Protein AF-0000000079973076 (afdb_homodimer)

Organism: NCBI:txid1448308

Secondary structure (DSSP, 8-state):
--------EEEEEEEESSS-TTT--EEEEEEEEE-TT--BS-SS-EEEE----HHHHTTS-HHHHHHHHHHTHHHHHHH----HHHHHHHHHHHHHHH--STT-SEEEESSHHHHHHHHTSTTTHHHHHHS-S-EEEHHHHHHHHHHHS-HHHHHTSPPP-----HHHHHHHHHHHHHHHIIIIIS--/--------EEEEEEEESSS-TTT--EEEEEEEEE-TTS-BS-SS-EEEE----HHHHTTS-HHHHHHHHHHTHHHHHHH----HHHHHHHHHHHHHHH--STT-SEEEESSHHHHHHHHTSTTTHHHHHHS-S-EEEHHHHHHHHHHHS-HHHHTTSPPP-----HHHHHHHHHHHHHHHIIIIIS--

Foldseek 3Di:
DDDDAFFKAKEKFFDKLDQDLVLIATQKMWIFIDTPLLHTPDPVTDIDGAADDPVNSVPRDPVSVVLCVVLVSSVVNNPDPHHPLNSLVVNQVRCCVVVVQFQGYAYEAAVCVSVVSNCCDPPNVVVCRRYRVHHHHLNVLVVVCVPPNDPVLVVPQDDQPPSVDNVSRRVSRSVNVNSSCVVPPPDD/DDDDAFFKAKEKFFDKLDQDLVLIATQKMWIFIDTPLLHTPDPVTDIDGAADDPVNSVPRDPVSVVLCVVLCSSVVNNPDPHHPLNSLVVNQVRCCVVVVQFQGYAYEAAVCVSVVSNCCDPPNVVNCRRYRVHHHHLNVLVVVCVPPNDPVLVVPQDDQPPSVDNVSRRVSRSVNVNSSCVVPPPDD

Sequence (376 aa):
MASKSKDPLVWIDCEMTGLDPENETIMSLACFITDHNLNLLDENGYEAIIHHSKEQLDLMGEWCTKHHGNSGLTKACIESTTTAEQAAEGLLKYIKKHIPKSRTGLLAGNSVHADKSFLVKAPYDQVIEHLHYRILDVSTIKEAARRWAPESILKNIPRKQMLHEARADILESIQEAKYYREAFFVREMASKSKDPLVWIDCEMTGLDPENETIMSLACFITDHNLNLLDENGYEAIIHHSKEQLDLMGEWCTKHHGNSGLTKACIESTTTAEQAAEGLLKYIKKHIPKSRTGLLAGNSVHADKSFLVKAPYDQVIEHLHYRILDVSTIKEAARRWAPESILKNIPRKQMLHEARADILESIQEAKYYREAFFVRE

Radius of gyration: 20.78 Å; Cα contacts (8 Å, |Δi|>4): 716; chains: 2; bounding box: 55×50×53 Å

Solvent-accessible surface area (backbone atoms only — not comparable to full-atom values): 19878 Å² total; per-residue (Å²): 122,65,62,79,43,72,51,36,35,38,33,50,32,63,41,49,48,53,88,47,58,88,84,34,47,73,39,31,37,20,36,40,39,22,42,48,85,68,45,71,77,46,93,79,49,48,74,45,50,23,45,44,55,67,73,65,57,68,67,33,50,69,65,47,44,53,52,33,51,74,73,42,49,51,59,48,14,53,70,30,84,38,43,64,57,55,46,29,52,51,50,40,51,56,46,37,73,79,46,68,60,66,52,49,33,25,45,22,29,63,55,28,64,62,48,45,60,46,34,63,34,88,66,29,25,65,47,53,67,38,28,27,93,55,49,40,35,49,43,22,57,51,54,50,37,28,43,46,33,55,66,73,60,35,64,66,53,70,83,76,82,74,76,83,37,34,58,62,48,44,55,48,39,51,51,42,44,52,51,48,40,62,73,37,30,49,63,129,123,65,62,76,42,72,51,36,35,37,35,50,32,62,41,49,47,51,88,45,57,89,83,33,49,73,39,31,38,19,35,40,40,22,41,48,84,70,45,71,77,45,92,80,50,50,72,44,50,24,45,43,54,68,74,62,56,69,67,33,49,69,66,47,44,53,54,32,51,74,73,41,49,50,60,48,14,53,70,30,84,39,43,64,58,55,46,29,51,52,49,39,51,57,48,38,73,80,46,70,59,65,52,49,34,25,45,22,28,64,56,28,65,63,47,45,59,47,35,63,35,86,65,30,26,65,47,54,68,38,27,27,93,57,49,40,35,49,42,22,57,51,54,49,37,30,42,46,32,53,67,76,60,36,65,64,53,73,82,75,83,76,77,85,37,34,60,64,47,44,54,49,38,52,52,43,45,52,50,47,41,61,72,36,30,50,64,130

Structure (mmCIF, N/CA/C/O backbone):
data_AF-0000000079973076-model_v1
#
loop_
_entity.id
_entity.type
_entity.pdbx_description
1 polymer 'Oligoribonuclease-like protein'
#
loop_
_atom_site.group_PDB
_atom_site.id
_atom_site.type_symbol
_atom_site.label_atom_id
_atom_site.label_alt_id
_atom_site.label_comp_id
_atom_site.label_asym_id
_atom_site.label_entity_id
_atom_site.label_seq_id
_atom_site.pdbx_PDB_ins_code
_atom_site.Cartn_x
_atom_site.Cartn_y
_atom_site.Cartn_z
_atom_site.occupancy
_atom_site.B_iso_or_equiv
_atom_site.auth_seq_id
_atom_site.auth_comp_id
_atom_site.auth_asym_id
_atom_site.auth_atom_id
_atom_site.pdbx_PDB_model_num
ATOM 1 N N . MET A 1 1 ? 13.734 3.383 -17.984 1 73.56 1 MET A N 1
ATOM 2 C CA . MET A 1 1 ? 14.406 3.529 -16.688 1 73.56 1 MET A CA 1
ATOM 3 C C . MET A 1 1 ? 13.562 4.359 -15.727 1 73.56 1 MET A C 1
ATOM 5 O O . MET A 1 1 ? 12.844 5.27 -16.141 1 73.56 1 MET A O 1
ATOM 9 N N . ALA A 1 2 ? 13.656 3.896 -14.406 1 84.19 2 ALA A N 1
ATOM 10 C CA . ALA A 1 2 ? 12.922 4.699 -13.43 1 84.19 2 ALA A CA 1
ATOM 11 C C . ALA A 1 2 ? 13.547 6.082 -13.273 1 84.19 2 ALA A C 1
ATOM 13 O O . ALA A 1 2 ? 14.773 6.219 -13.297 1 84.19 2 ALA A O 1
ATOM 14 N N . SER A 1 3 ? 12.773 7.07 -13.188 1 91.31 3 SER A N 1
ATOM 15 C CA . SER A 1 3 ? 13.242 8.445 -13.031 1 91.31 3 SER A CA 1
ATOM 16 C C . SER A 1 3 ? 12.914 8.984 -11.641 1 91.31 3 SER A C 1
ATOM 18 O O . SER A 1 3 ? 12.016 8.469 -10.969 1 91.31 3 SER A O 1
ATOM 20 N N . LYS A 1 4 ? 13.711 10.016 -11.305 1 96.62 4 LYS A N 1
ATOM 21 C CA . LYS A 1 4 ? 13.477 10.688 -10.031 1 96.62 4 LYS A CA 1
ATOM 22 C C . LYS A 1 4 ? 12.086 11.312 -9.984 1 96.62 4 LYS A C 1
ATOM 24 O O . LYS A 1 4 ? 11.562 11.742 -11.016 1 96.62 4 LYS A O 1
ATOM 29 N N . SER A 1 5 ? 11.594 11.312 -8.805 1 97.62 5 SER A N 1
ATOM 30 C CA . SER A 1 5 ? 10.312 11.977 -8.602 1 97.62 5 SER A CA 1
ATOM 31 C C . SER A 1 5 ? 10.406 13.008 -7.473 1 97.62 5 SER A C 1
ATOM 33 O O . SER A 1 5 ? 10.977 12.727 -6.418 1 97.62 5 SER A O 1
ATOM 35 N N . LYS A 1 6 ? 9.812 14.156 -7.727 1 98.06 6 LYS A N 1
ATOM 36 C CA . LYS A 1 6 ? 9.703 15.18 -6.695 1 98.06 6 LYS A CA 1
ATOM 37 C C . LYS A 1 6 ? 8.242 15.422 -6.32 1 98.06 6 LYS A C 1
ATOM 39 O O . LYS A 1 6 ? 7.906 16.453 -5.734 1 98.06 6 LYS A O 1
ATOM 44 N N . ASP A 1 7 ? 7.395 14.508 -6.766 1 98.31 7 ASP A N 1
ATOM 45 C CA . ASP A 1 7 ? 5.961 14.641 -6.52 1 98.31 7 ASP A CA 1
ATOM 46 C C . ASP A 1 7 ? 5.645 14.508 -5.031 1 98.31 7 ASP A C 1
ATOM 48 O O . ASP A 1 7 ? 6.305 13.758 -4.316 1 98.31 7 ASP A O 1
ATOM 52 N N . PRO A 1 8 ? 4.625 15.195 -4.574 1 98.75 8 PRO A N 1
ATOM 53 C CA . PRO A 1 8 ? 4.289 15.227 -3.15 1 98.75 8 PRO A CA 1
ATOM 54 C C . PRO A 1 8 ? 3.625 13.93 -2.676 1 98.75 8 PRO A C 1
ATOM 56 O O . PRO A 1 8 ? 3.217 13.109 -3.496 1 98.75 8 PRO A O 1
ATOM 59 N N . LEU A 1 9 ? 3.682 13.781 -1.375 1 98.94 9 LEU A N 1
ATOM 60 C CA . LEU A 1 9 ? 3.01 12.68 -0.698 1 98.94 9 LEU A CA 1
ATOM 61 C C . LEU A 1 9 ? 1.813 13.18 0.105 1 98.94 9 LEU A C 1
ATOM 63 O O . LEU A 1 9 ? 1.912 14.188 0.812 1 98.94 9 LEU A O 1
ATOM 67 N N . VAL A 1 10 ? 0.655 12.555 -0.093 1 98.94 10 VAL A N 1
ATOM 68 C CA . VAL A 1 10 ? -0.59 12.891 0.59 1 98.94 10 VAL A CA 1
ATOM 69 C C . VAL A 1 10 ? -0.864 11.867 1.692 1 98.94 10 VAL A C 1
ATOM 71 O O . VAL A 1 10 ? -1.323 10.758 1.417 1 98.94 10 VAL A O 1
ATOM 74 N N . TRP A 1 11 ? -0.623 12.25 2.984 1 98.94 11 TRP A N 1
ATOM 75 C CA . TRP A 1 11 ? -0.788 11.367 4.137 1 98.94 11 TRP A CA 1
ATOM 76 C C . TRP A 1 11 ? -2.213 11.43 4.672 1 98.94 11 TRP A C 1
ATOM 78 O O . TRP A 1 11 ? -2.674 12.492 5.098 1 98.94 11 TRP A O 1
ATOM 88 N N . ILE A 1 12 ? -2.934 10.305 4.605 1 98.94 12 ILE A N 1
ATOM 89 C CA . ILE A 1 12 ? -4.293 10.266 5.137 1 98.94 12 ILE A CA 1
ATOM 90 C C . ILE A 1 12 ? -4.422 9.125 6.145 1 98.94 12 ILE A C 1
ATOM 92 O O . ILE A 1 12 ? -3.908 8.031 5.918 1 98.94 12 ILE A O 1
ATOM 96 N N . ASP A 1 13 ? -4.992 9.336 7.227 1 98.69 13 ASP A N 1
ATOM 97 C CA . ASP A 1 13 ? -5.402 8.352 8.227 1 98.69 13 ASP A CA 1
ATOM 98 C C . ASP A 1 13 ? -6.875 8.516 8.586 1 98.69 13 ASP A C 1
ATOM 100 O O . ASP A 1 13 ? -7.371 9.641 8.711 1 98.69 13 ASP A O 1
ATOM 104 N N . CYS A 1 14 ? -7.586 7.414 8.727 1 98.56 14 CYS A N 1
ATOM 105 C CA . CYS A 1 14 ? -9.008 7.418 9.062 1 98.56 14 CYS A CA 1
ATOM 106 C C . CYS A 1 14 ? -9.273 6.543 10.281 1 98.56 14 CYS A C 1
ATOM 108 O O . CYS A 1 14 ? -8.633 5.508 10.461 1 98.56 14 CYS A O 1
ATOM 110 N N . GLU A 1 15 ? -10.156 6.961 11.094 1 98.25 15 GLU A N 1
ATOM 111 C CA . GLU A 1 15 ? -10.82 6.129 12.086 1 98.25 15 GLU A CA 1
ATOM 112 C C . GLU A 1 15 ? -12.219 5.723 11.625 1 98.25 15 GLU A C 1
ATOM 114 O O . GLU A 1 15 ? -12.977 6.555 11.117 1 98.25 15 GLU A O 1
ATOM 119 N N . MET A 1 16 ? -12.57 4.477 11.789 1 98.25 16 MET A N 1
ATOM 120 C CA . MET A 1 16 ? -13.812 3.969 11.211 1 98.25 16 MET A CA 1
ATOM 121 C C . MET A 1 16 ? -14.672 3.293 12.281 1 98.25 16 MET A C 1
ATOM 123 O O . MET A 1 16 ? -14.18 2.982 13.367 1 98.25 16 MET A O 1
ATOM 127 N N . THR A 1 17 ? -15.938 3.07 11.93 1 98.31 17 THR A N 1
ATOM 128 C CA . THR A 1 17 ? -16.844 2.359 12.82 1 98.31 17 THR A CA 1
ATOM 129 C C . THR A 1 17 ? -16.547 0.863 12.82 1 98.31 17 THR A C 1
ATOM 131 O O . THR A 1 17 ? -17.125 0.11 13.609 1 98.31 17 THR A O 1
ATOM 134 N N . GLY A 1 18 ? -15.711 0.409 11.953 1 97.12 18 GLY A N 1
ATOM 135 C CA . GLY A 1 18 ? -15.258 -0.958 11.742 1 97.12 18 GLY A CA 1
ATOM 136 C C . GLY A 1 18 ? -14.367 -1.112 10.531 1 97.12 18 GLY A C 1
ATOM 137 O O . GLY A 1 18 ? -14 -0.124 9.891 1 97.12 18 GLY A O 1
ATOM 138 N N . LEU A 1 19 ? -14.078 -2.26 10.094 1 95.12 19 LEU A N 1
ATOM 139 C CA . LEU A 1 19 ? -13.039 -2.473 9.094 1 95.12 19 LEU A CA 1
ATOM 140 C C . LEU A 1 19 ? -13.656 -2.836 7.746 1 95.12 19 LEU A C 1
ATOM 142 O O . LEU A 1 19 ? -12.945 -2.938 6.742 1 95.12 19 LEU A O 1
ATOM 146 N N . ASP A 1 20 ? -14.969 -3.012 7.703 1 94.81 20 ASP A N 1
ATOM 147 C CA . ASP A 1 20 ? -15.648 -3.41 6.473 1 94.81 20 ASP A CA 1
ATOM 148 C C . ASP A 1 20 ? -16.172 -2.193 5.711 1 94.81 20 ASP A C 1
ATOM 150 O O . ASP A 1 20 ? -17.234 -1.657 6.039 1 94.81 20 ASP A O 1
ATOM 154 N N . PRO A 1 21 ? -15.57 -1.854 4.559 1 96.12 21 PRO A N 1
ATOM 155 C CA . PRO A 1 21 ? -15.969 -0.633 3.852 1 96.12 21 PRO A CA 1
ATOM 156 C C . PRO A 1 21 ? -17.359 -0.733 3.236 1 96.12 21 PRO A C 1
ATOM 158 O O . PRO A 1 21 ? -17.922 0.275 2.797 1 96.12 21 PRO A O 1
ATOM 161 N N . GLU A 1 22 ? -17.891 -1.954 3.205 1 93.88 22 GLU A N 1
ATOM 162 C CA . GLU A 1 22 ? -19.234 -2.125 2.654 1 93.88 22 GLU A CA 1
ATOM 163 C C . GLU A 1 22 ? -20.312 -1.741 3.674 1 93.88 22 GLU A C 1
ATOM 165 O O . GLU A 1 22 ? -21.391 -1.307 3.303 1 93.88 22 GLU A O 1
ATOM 170 N N . ASN A 1 23 ? -19.969 -1.844 4.973 1 94.88 23 ASN A N 1
ATOM 171 C CA . ASN A 1 23 ? -20.984 -1.669 5.996 1 94.88 23 ASN A CA 1
ATOM 172 C C . ASN A 1 23 ? -20.578 -0.626 7.031 1 94.88 23 ASN A C 1
ATOM 174 O O . ASN A 1 23 ? -21.406 -0.145 7.801 1 94.88 23 ASN A O 1
ATOM 178 N N . GLU A 1 24 ? -19.297 -0.296 7.09 1 97.5 24 GLU A N 1
ATOM 179 C CA . GLU A 1 24 ? -18.766 0.636 8.078 1 97.5 24 GLU A CA 1
ATOM 180 C C . GLU A 1 24 ? -18.391 1.968 7.434 1 97.5 24 GLU A C 1
ATOM 182 O O . GLU A 1 24 ? -18.328 2.072 6.207 1 97.5 24 GLU A O 1
ATOM 187 N N . THR A 1 25 ? -18.234 2.957 8.273 1 98.19 25 THR A N 1
ATOM 188 C CA . THR A 1 25 ? -18.062 4.309 7.746 1 98.19 25 THR A CA 1
ATOM 189 C C . THR A 1 25 ? -16.906 5.012 8.453 1 98.19 25 THR A C 1
ATOM 191 O O . THR A 1 25 ? -16.5 4.609 9.547 1 98.19 25 THR A O 1
ATOM 194 N N . ILE A 1 26 ? -16.375 6.004 7.781 1 98.75 26 ILE A N 1
ATOM 195 C CA . ILE A 1 26 ? -15.312 6.836 8.344 1 98.75 26 ILE A CA 1
ATOM 196 C C . ILE A 1 26 ? -15.898 7.758 9.414 1 98.75 26 ILE A C 1
ATOM 198 O O . ILE A 1 26 ? -16.859 8.484 9.156 1 98.75 26 ILE A O 1
ATOM 202 N N . MET A 1 27 ? -15.312 7.73 10.625 1 98.81 27 MET A N 1
ATOM 203 C CA . MET A 1 27 ? -15.719 8.57 11.742 1 98.81 27 MET A CA 1
ATOM 204 C C . MET A 1 27 ? -14.922 9.875 11.766 1 98.81 27 MET A C 1
ATOM 206 O O . MET A 1 27 ? -15.453 10.93 12.094 1 98.81 27 MET A O 1
ATOM 210 N N . SER A 1 28 ? -13.695 9.789 11.484 1 98.81 28 SER A N 1
ATOM 211 C CA . SER A 1 28 ? -12.797 10.938 11.422 1 98.81 28 SER A CA 1
ATOM 212 C C . SER A 1 28 ? -11.641 10.68 10.461 1 98.81 28 SER A C 1
ATOM 214 O O . SER A 1 28 ? -11.344 9.531 10.125 1 98.81 28 SER A O 1
ATOM 216 N N . LEU A 1 29 ? -11.086 11.758 9.938 1 98.81 29 LEU A N 1
ATOM 217 C CA . LEU A 1 29 ? -9.914 11.633 9.07 1 98.81 29 LEU A CA 1
ATOM 218 C C . LEU A 1 29 ? -9 12.844 9.234 1 98.81 29 LEU A C 1
ATOM 220 O O . LEU A 1 29 ? -9.43 13.898 9.703 1 98.81 29 LEU A O 1
ATOM 224 N N . ALA A 1 30 ? -7.773 12.641 9 1 98.88 30 ALA A N 1
ATOM 225 C CA . ALA A 1 30 ? -6.746 13.672 8.93 1 98.88 30 ALA A CA 1
ATOM 226 C C . ALA A 1 30 ? -5.922 13.539 7.656 1 98.88 30 ALA A C 1
ATOM 228 O O . ALA A 1 30 ? -5.773 12.438 7.117 1 98.88 30 ALA A O 1
ATOM 229 N N . CYS A 1 31 ? -5.43 14.656 7.191 1 98.94 31 CYS A N 1
ATOM 230 C CA . CYS A 1 31 ? -4.598 14.688 5.992 1 98.94 31 CYS A CA 1
ATOM 231 C C . CYS A 1 31 ? -3.477 15.711 6.137 1 98.94 31 CYS A C 1
ATOM 233 O O . CYS A 1 31 ? -3.715 16.844 6.559 1 98.94 31 CYS A O 1
ATOM 235 N N . PHE A 1 32 ? -2.299 15.344 5.867 1 98.88 32 PHE A N 1
ATOM 236 C CA . PHE A 1 32 ? -1.13 16.203 5.723 1 98.88 32 PHE A CA 1
ATOM 237 C C . PHE A 1 32 ? -0.436 15.953 4.387 1 98.88 32 PHE A C 1
ATOM 239 O O . PHE A 1 32 ? -0.524 14.859 3.832 1 98.88 32 PHE A O 1
ATOM 246 N N . ILE A 1 33 ? 0.186 16.953 3.877 1 98.88 33 ILE A N 1
ATOM 247 C CA . ILE A 1 33 ? 0.914 16.828 2.619 1 98.88 33 ILE A CA 1
ATOM 248 C C . ILE A 1 33 ? 2.385 17.172 2.836 1 98.88 33 ILE A C 1
ATOM 250 O O . ILE A 1 33 ? 2.705 18.172 3.488 1 98.88 33 ILE A O 1
ATOM 254 N N . THR A 1 34 ? 3.25 16.344 2.395 1 98.94 34 THR A N 1
ATOM 255 C CA . THR A 1 34 ? 4.684 16.625 2.422 1 98.94 34 THR A CA 1
ATOM 256 C C . THR A 1 34 ? 5.234 16.766 1.006 1 98.94 34 THR A C 1
ATOM 258 O O . THR A 1 34 ? 4.633 16.266 0.05 1 98.94 34 THR A O 1
ATOM 261 N N . ASP A 1 35 ? 6.355 17.453 0.879 1 98.69 35 ASP A N 1
ATOM 262 C CA . ASP A 1 35 ? 7.129 17.328 -0.352 1 98.69 35 ASP A CA 1
ATOM 263 C C . ASP A 1 35 ? 7.809 15.969 -0.442 1 98.69 35 ASP A C 1
ATOM 265 O O . ASP A 1 35 ? 7.59 15.102 0.408 1 98.69 35 ASP A O 1
ATOM 269 N N . HIS A 1 36 ? 8.633 15.758 -1.456 1 98.06 36 HIS A N 1
ATOM 270 C CA . HIS A 1 36 ? 9.234 14.453 -1.695 1 98.06 36 HIS A CA 1
ATOM 271 C C . HIS A 1 36 ? 10.289 14.133 -0.642 1 98.06 36 HIS A C 1
ATOM 273 O O . HIS A 1 36 ? 10.703 12.977 -0.499 1 98.06 36 HIS A O 1
ATOM 279 N N . ASN A 1 37 ? 10.719 15.141 0.166 1 98 37 ASN A N 1
ATOM 280 C CA . ASN A 1 37 ? 11.695 14.938 1.229 1 98 37 ASN A CA 1
ATOM 281 C C . ASN A 1 37 ? 11.023 14.812 2.594 1 98 37 ASN A C 1
ATOM 283 O O . ASN A 1 37 ? 11.688 14.891 3.627 1 98 37 ASN A O 1
ATOM 287 N N . LEU A 1 38 ? 9.711 14.719 2.652 1 98.69 38 LEU A N 1
ATOM 288 C CA . LEU A 1 38 ? 8.922 14.438 3.846 1 98.69 38 LEU A CA 1
ATOM 289 C C . LEU A 1 38 ? 8.812 15.672 4.734 1 98.69 38 LEU A C 1
ATOM 291 O O . LEU A 1 38 ? 8.602 15.555 5.941 1 98.69 38 LEU A O 1
ATOM 295 N N . ASN A 1 39 ? 9.016 16.828 4.113 1 98.62 39 ASN A N 1
ATOM 296 C CA . ASN A 1 39 ? 8.727 18.078 4.824 1 98.62 39 ASN A CA 1
ATOM 297 C C . ASN A 1 39 ? 7.266 18.484 4.672 1 98.62 39 ASN A C 1
ATOM 299 O O . ASN A 1 39 ? 6.742 18.531 3.561 1 98.62 39 ASN A O 1
ATOM 303 N N . LEU A 1 40 ? 6.691 18.781 5.859 1 98.62 40 LEU A N 1
ATOM 304 C CA . LEU A 1 40 ? 5.297 19.219 5.828 1 98.62 40 LEU A CA 1
ATOM 305 C C . LEU A 1 40 ? 5.141 20.5 5.031 1 98.62 40 LEU A C 1
ATOM 307 O O . LEU A 1 40 ? 5.887 21.469 5.242 1 98.62 40 LEU A O 1
ATOM 311 N N . LEU A 1 41 ? 4.152 20.547 4.012 1 98.31 41 LEU A N 1
ATOM 312 C CA . LEU A 1 41 ? 3.846 21.75 3.258 1 98.31 41 LEU A CA 1
ATOM 313 C C . LEU A 1 41 ? 2.898 22.656 4.039 1 98.31 41 LEU A C 1
ATOM 315 O O . LEU A 1 41 ? 2.818 23.859 3.773 1 98.31 41 LEU A O 1
ATOM 319 N N . ASP A 1 42 ? 2.115 22.109 4.996 1 97.25 42 ASP A N 1
ATOM 320 C CA . ASP A 1 42 ? 1.166 22.766 5.887 1 97.25 42 ASP A CA 1
ATOM 321 C C . ASP A 1 42 ? 1.12 22.078 7.25 1 97.25 42 ASP A C 1
ATOM 323 O O . ASP A 1 42 ? 0.694 20.922 7.352 1 97.25 42 ASP A O 1
ATOM 327 N N . GLU A 1 43 ? 1.452 22.766 8.32 1 96.19 43 GLU A N 1
ATOM 328 C CA . GLU A 1 43 ? 1.551 22.188 9.656 1 96.19 43 GLU A CA 1
ATOM 329 C C . GLU A 1 43 ? 0.169 21.922 10.242 1 96.19 43 GLU A C 1
ATOM 331 O O . GLU A 1 43 ? 0.032 21.109 11.172 1 96.19 43 GLU A O 1
ATOM 336 N N . ASN A 1 44 ? -0.757 22.578 9.773 1 96.94 44 ASN A N 1
ATOM 337 C CA . ASN A 1 44 ? -2.098 22.422 10.328 1 96.94 44 ASN A CA 1
ATOM 338 C C . ASN A 1 44 ? -2.811 21.203 9.75 1 96.94 44 ASN A C 1
ATOM 340 O O . ASN A 1 44 ? -3.6 20.547 10.43 1 96.94 44 ASN A O 1
ATOM 344 N N . GLY A 1 45 ? -2.523 20.906 8.461 1 98.31 45 GLY A N 1
ATOM 345 C CA . GLY A 1 45 ? -3.215 19.812 7.797 1 98.31 45 GLY A CA 1
ATOM 346 C C . GLY A 1 45 ? -4.715 20.016 7.699 1 98.31 45 GLY A C 1
ATOM 347 O O . GLY A 1 45 ? -5.195 21.156 7.824 1 98.31 45 GLY A O 1
ATOM 348 N N . TYR A 1 46 ? -5.461 19.062 7.242 1 98.81 46 TYR A N 1
ATOM 349 C CA . TYR A 1 46 ? -6.918 19 7.203 1 98.81 46 TYR A CA 1
ATOM 350 C C . TYR A 1 46 ? -7.453 17.891 8.102 1 98.81 46 TYR A C 1
ATOM 352 O O . TYR A 1 46 ? -6.98 16.766 8.039 1 98.81 46 TYR A O 1
ATOM 360 N N . GLU A 1 47 ? -8.305 18.188 8.984 1 98.69 47 GLU A N 1
ATOM 361 C CA . GLU A 1 47 ? -8.961 17.219 9.859 1 98.69 47 GLU A CA 1
ATOM 362 C C . GLU A 1 47 ? -10.477 17.375 9.828 1 98.69 47 GLU A C 1
ATOM 364 O O . GLU A 1 47 ? -10.984 18.5 9.695 1 98.69 47 GLU A O 1
ATOM 369 N N . ALA A 1 48 ? -11.195 16.297 9.883 1 98.75 48 ALA A N 1
ATOM 370 C CA . ALA A 1 48 ? -12.656 16.328 9.953 1 98.75 48 ALA A CA 1
ATOM 371 C C . ALA A 1 48 ? -13.172 15.211 10.859 1 98.75 48 ALA A C 1
ATOM 373 O O . ALA A 1 48 ? -12.633 14.102 10.867 1 98.75 48 ALA A O 1
ATOM 374 N N . ILE A 1 49 ? -14.07 15.516 11.688 1 98.81 49 ILE A N 1
ATOM 375 C CA . ILE A 1 49 ? -14.883 14.562 12.438 1 98.81 49 ILE A CA 1
ATOM 376 C C . ILE A 1 49 ? -16.297 14.516 11.852 1 98.81 49 ILE A C 1
ATOM 378 O O . ILE A 1 49 ? -16.984 15.531 11.797 1 98.81 49 ILE A O 1
ATOM 382 N N . ILE A 1 50 ? -16.75 13.383 11.383 1 98.88 50 ILE A N 1
ATOM 383 C CA . ILE A 1 50 ? -18 13.227 10.633 1 98.88 50 ILE A CA 1
ATOM 384 C C . ILE A 1 50 ? -19.141 12.93 11.594 1 98.88 50 ILE A C 1
ATOM 386 O O . ILE A 1 50 ? -19.016 12.078 12.469 1 98.88 50 ILE A O 1
ATOM 390 N N . HIS A 1 51 ? -20.203 13.547 11.414 1 98.81 51 HIS A N 1
ATOM 391 C CA . HIS A 1 51 ? -21.391 13.336 12.242 1 98.81 51 HIS A CA 1
ATOM 392 C C . HIS A 1 51 ? -21.891 11.898 12.133 1 98.81 51 HIS A C 1
ATOM 394 O O . HIS A 1 51 ? -21.969 11.352 11.023 1 98.81 51 HIS A O 1
ATOM 400 N N . HIS A 1 52 ? -22.172 11.281 13.242 1 98.69 52 HIS A N 1
ATOM 401 C CA . HIS A 1 52 ? -22.875 10.016 13.391 1 98.69 52 HIS A CA 1
ATOM 402 C C . HIS A 1 52 ? -23.906 10.086 14.508 1 98.69 52 HIS A C 1
ATOM 404 O O . HIS A 1 52 ? -23.656 10.688 15.555 1 98.69 52 HIS A O 1
ATOM 410 N N . SER A 1 53 ? -25.109 9.469 14.203 1 98.19 53 SER A N 1
ATOM 411 C CA . SER A 1 53 ? -26.078 9.375 15.281 1 98.19 53 SE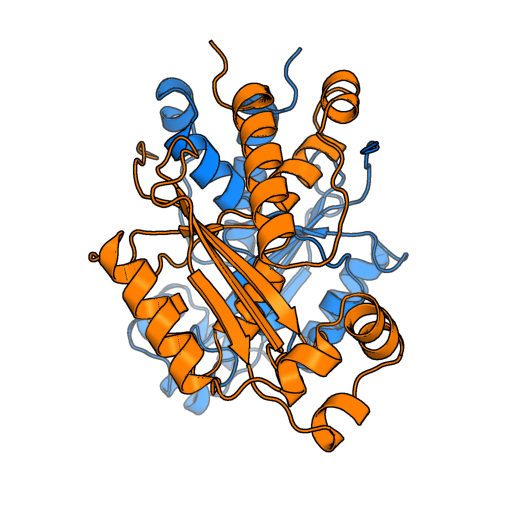R A CA 1
ATOM 412 C C . SER A 1 53 ? -25.641 8.352 16.328 1 98.19 53 SER A C 1
ATOM 414 O O . SER A 1 53 ? -24.812 7.488 16.047 1 98.19 53 SER A O 1
ATOM 416 N N . LYS A 1 54 ? -26.188 8.539 17.453 1 96.69 54 LYS A N 1
ATOM 417 C CA . LYS A 1 54 ? -25.938 7.555 18.5 1 96.69 54 LYS A CA 1
ATOM 418 C C . LYS A 1 54 ? -26.328 6.152 18.047 1 96.69 54 LYS A C 1
ATOM 420 O O . LYS A 1 54 ? -25.625 5.18 18.344 1 96.69 54 LYS A O 1
ATOM 425 N N . GLU A 1 55 ? -27.406 6.039 17.391 1 96.94 55 GLU A N 1
ATOM 426 C CA . GLU A 1 55 ? -27.906 4.758 16.906 1 96.94 55 GLU A CA 1
ATOM 427 C C . GLU A 1 55 ? -26.891 4.082 15.984 1 96.94 55 GLU A C 1
ATOM 429 O O . GLU A 1 55 ? -26.672 2.869 16.062 1 96.94 55 GLU A O 1
ATOM 434 N N . GLN A 1 56 ? -26.281 4.824 15.109 1 96 56 GLN A N 1
ATOM 435 C CA . GLN A 1 56 ? -25.266 4.309 14.211 1 96 56 GLN A CA 1
ATOM 436 C C . GLN A 1 56 ? -24.062 3.795 15 1 96 56 GLN A C 1
ATOM 438 O O . GLN A 1 56 ? -23.531 2.719 14.711 1 96 56 GLN A O 1
ATOM 443 N N . LEU A 1 57 ? -23.656 4.543 16.031 1 97.44 57 LEU A N 1
ATOM 444 C CA . LEU A 1 57 ? -22.438 4.234 16.766 1 97.44 57 LEU A CA 1
ATOM 445 C C . LEU A 1 57 ? -22.656 3.051 17.703 1 97.44 57 LEU A C 1
ATOM 447 O O . LEU A 1 57 ? -21.703 2.33 18.031 1 97.44 57 LEU A O 1
ATOM 451 N N . ASP A 1 58 ? -23.875 2.803 18.031 1 95.06 58 ASP A N 1
ATOM 452 C CA . ASP A 1 58 ? -24.234 1.678 18.891 1 95.06 58 ASP A CA 1
ATOM 453 C C . ASP A 1 58 ? -24.047 0.349 18.172 1 95.06 58 ASP A C 1
ATOM 455 O O . ASP A 1 58 ? -24.016 -0.711 18.797 1 95.06 58 ASP A O 1
ATOM 459 N N . LEU A 1 59 ? -23.922 0.427 16.906 1 96.12 59 LEU A N 1
ATOM 460 C CA . LEU A 1 59 ? -23.797 -0.784 16.109 1 96.12 59 LEU A CA 1
ATOM 461 C C . LEU A 1 59 ? -22.328 -1.209 16.016 1 96.12 59 LEU A C 1
ATOM 463 O O . LEU A 1 59 ? -22.031 -2.299 15.516 1 96.12 59 LEU A O 1
ATOM 467 N N . MET A 1 60 ? -21.422 -0.361 16.5 1 97.19 60 MET A N 1
ATOM 468 C CA . MET A 1 60 ? -20 -0.676 16.406 1 97.19 60 MET A CA 1
ATOM 469 C C . MET A 1 60 ? -19.672 -1.929 17.203 1 97.19 60 MET A C 1
ATOM 471 O O . MET A 1 60 ? -20.297 -2.199 18.234 1 97.19 60 MET A O 1
ATOM 475 N N . GLY A 1 61 ? -18.656 -2.662 16.703 1 96.38 61 GLY A N 1
ATOM 476 C CA . GLY A 1 61 ? -18.141 -3.775 17.484 1 96.38 61 GLY A CA 1
ATOM 477 C C . GLY A 1 61 ? -17.531 -3.344 18.812 1 96.38 61 GLY A C 1
ATOM 478 O O . GLY A 1 61 ? -17.281 -2.154 19.031 1 96.38 61 GLY A O 1
ATOM 479 N N . GLU A 1 62 ? -17.188 -4.277 19.656 1 96.06 62 GLU A N 1
ATOM 480 C CA . GLU A 1 62 ? -16.719 -4.023 21.016 1 96.06 62 GLU A CA 1
ATOM 481 C C . GLU A 1 62 ? -15.414 -3.232 21 1 96.06 62 GLU A C 1
ATOM 483 O O . GLU A 1 62 ? -15.25 -2.289 21.781 1 96.06 62 GLU A O 1
ATOM 488 N N . TRP A 1 63 ? -14.602 -3.633 20.156 1 94.25 63 TRP A N 1
ATOM 489 C CA . TRP A 1 63 ? -13.305 -2.961 20.125 1 94.25 63 TRP A CA 1
ATOM 490 C C . TRP A 1 63 ? -13.469 -1.484 19.781 1 94.25 63 TRP A C 1
ATOM 492 O O . TRP A 1 63 ? -12.93 -0.616 20.469 1 94.25 63 TRP A O 1
ATOM 502 N N . CYS A 1 64 ? -14.227 -1.216 18.719 1 94.94 64 CYS A N 1
ATOM 503 C CA . CYS A 1 64 ? -14.43 0.16 18.281 1 94.94 64 CYS A CA 1
ATOM 504 C C . CYS A 1 64 ? -15.148 0.978 19.344 1 94.94 64 CYS A C 1
ATOM 506 O O . CYS A 1 64 ? -14.805 2.137 19.594 1 94.94 64 CYS A O 1
ATOM 508 N N . THR A 1 65 ? -16.156 0.386 19.969 1 95.88 65 THR A N 1
ATOM 509 C CA . THR A 1 65 ? -16.906 1.062 21.031 1 95.88 65 THR A CA 1
ATOM 510 C C . THR A 1 65 ? -15.992 1.49 22.172 1 95.88 65 THR A C 1
ATOM 512 O O . THR A 1 65 ? -16.031 2.643 22.594 1 95.88 65 THR A O 1
ATOM 515 N N . LYS A 1 66 ? -15.188 0.597 22.578 1 95.12 66 LYS A N 1
ATOM 516 C CA . LYS A 1 66 ? -14.289 0.877 23.688 1 95.12 66 LYS A CA 1
ATOM 517 C C . LYS A 1 66 ? -13.219 1.891 23.297 1 95.12 66 LYS A C 1
ATOM 519 O O . LYS A 1 66 ? -12.992 2.873 24.016 1 95.12 66 LYS A O 1
ATOM 524 N N . HIS A 1 67 ? -12.609 1.661 22.172 1 94 67 HIS A N 1
ATOM 525 C CA . HIS A 1 67 ? -11.492 2.488 21.734 1 94 67 HIS A CA 1
ATOM 526 C C . HIS A 1 67 ? -11.938 3.914 21.438 1 94 67 HIS A C 1
ATOM 528 O O . HIS A 1 67 ? -11.352 4.875 21.938 1 94 67 HIS A O 1
ATOM 534 N N . HIS A 1 68 ? -12.961 4.125 20.672 1 95.62 68 HIS A N 1
ATOM 535 C CA . HIS A 1 68 ? -13.43 5.449 20.281 1 95.62 68 HIS A CA 1
ATOM 536 C C . HIS A 1 68 ? -14.148 6.145 21.422 1 95.62 68 HIS A C 1
ATOM 538 O O . HIS A 1 68 ? -14.18 7.375 21.484 1 95.62 68 HIS A O 1
ATOM 544 N N . GLY A 1 69 ? -14.75 5.305 22.328 1 95.31 69 GLY A N 1
ATOM 545 C CA . GLY A 1 69 ? -15.258 5.898 23.547 1 95.31 69 GLY A CA 1
ATOM 546 C C . GLY A 1 69 ? -14.18 6.508 24.422 1 95.31 69 GLY A C 1
ATOM 547 O O . GLY A 1 69 ? -14.297 7.656 24.859 1 95.31 69 GLY A O 1
ATOM 548 N N . ASN A 1 70 ? -13.102 5.766 24.578 1 94.44 70 ASN A N 1
ATOM 549 C CA . ASN A 1 70 ? -11.992 6.188 25.422 1 94.44 70 ASN A CA 1
ATOM 550 C C . ASN A 1 70 ? -11.273 7.406 24.844 1 94.44 70 ASN A C 1
ATOM 552 O O . ASN A 1 70 ? -10.82 8.273 25.594 1 94.44 70 ASN A O 1
ATOM 556 N N . SER A 1 71 ? -11.188 7.527 23.547 1 93.69 71 SER A N 1
ATOM 557 C CA . SER A 1 71 ? -10.469 8.625 22.906 1 93.69 71 SER A CA 1
ATOM 558 C C . SER A 1 71 ? -11.328 9.883 22.828 1 93.69 71 SER A C 1
ATOM 560 O O . SER A 1 71 ? -10.828 10.969 22.547 1 93.69 71 SER A O 1
ATOM 562 N N . GLY A 1 72 ? -12.695 9.688 23.078 1 96.88 72 GLY A N 1
ATOM 563 C CA . GLY A 1 72 ? -13.617 10.805 22.953 1 96.88 72 GLY A CA 1
ATOM 564 C C . GLY A 1 72 ? -14.164 10.992 21.562 1 96.88 72 GLY A C 1
ATOM 565 O O . GLY A 1 72 ? -15.008 11.859 21.328 1 96.88 72 GLY A O 1
ATOM 566 N N . LEU A 1 73 ? -13.789 10.164 20.672 1 97.69 73 LEU A N 1
ATOM 567 C CA . LEU A 1 73 ? -14.219 10.305 19.281 1 97.69 73 LEU A CA 1
ATOM 568 C C . LEU A 1 73 ? -15.719 10.047 19.141 1 97.69 73 LEU A C 1
ATOM 570 O O . LEU A 1 73 ? -16.391 10.68 18.328 1 97.69 73 LEU A O 1
ATOM 574 N N . THR A 1 74 ? -16.234 9.07 19.938 1 97.81 74 THR A N 1
ATOM 575 C CA . THR A 1 74 ? -17.672 8.789 19.891 1 97.81 74 THR A CA 1
ATOM 576 C C . THR A 1 74 ? -18.469 10.047 20.203 1 97.81 74 THR A C 1
ATOM 578 O O . THR A 1 74 ? -19.359 10.422 19.438 1 97.81 74 THR A O 1
ATOM 581 N N . LYS A 1 75 ? -18.172 10.711 21.234 1 98.31 75 LYS A N 1
ATOM 582 C CA . LYS A 1 75 ? -18.859 11.938 21.609 1 98.31 75 LYS A CA 1
ATOM 583 C C . LYS A 1 75 ? -18.656 13.023 20.562 1 98.31 75 LYS A C 1
ATOM 585 O O . LYS A 1 75 ? -19.594 13.75 20.219 1 98.31 75 LYS A O 1
ATOM 590 N N . ALA A 1 76 ? -17.406 13.125 20.125 1 98.5 76 ALA A N 1
ATOM 591 C CA . ALA A 1 76 ? -17.094 14.133 19.109 1 98.5 76 ALA A CA 1
ATOM 592 C C . ALA A 1 76 ? -17.938 13.945 17.859 1 98.5 76 ALA A C 1
ATOM 594 O O . ALA A 1 76 ? -18.359 14.922 17.234 1 98.5 76 ALA A O 1
ATOM 595 N N . CYS A 1 77 ? -18.203 12.695 17.422 1 98.69 77 CYS A N 1
ATOM 596 C CA . CYS A 1 77 ? -19 12.398 16.234 1 98.69 77 CYS A CA 1
ATOM 597 C C . CYS A 1 77 ? -20.453 12.805 16.438 1 98.69 77 CYS A C 1
ATOM 599 O O . CYS A 1 77 ? -21.109 13.297 15.516 1 98.69 77 CYS A O 1
ATOM 601 N N . ILE A 1 78 ? -20.922 12.578 17.656 1 98.44 78 ILE A N 1
ATOM 602 C CA . ILE A 1 78 ? -22.312 12.914 17.953 1 98.44 78 ILE A CA 1
ATOM 603 C C . ILE A 1 78 ? -22.484 14.43 17.922 1 98.44 78 ILE A C 1
ATOM 605 O O . ILE A 1 78 ? -23.5 14.93 17.422 1 98.44 78 ILE A O 1
ATOM 609 N N . GLU A 1 79 ? -21.531 15.109 18.297 1 98.62 79 GLU A N 1
ATOM 610 C CA . GLU A 1 79 ? -21.609 16.562 18.422 1 98.62 79 GLU A CA 1
ATOM 611 C C . GLU A 1 79 ? -21.281 17.25 17.094 1 98.62 79 GLU A C 1
ATOM 613 O O . GLU A 1 79 ? -21.625 18.422 16.906 1 98.62 79 GLU A O 1
ATOM 618 N N . SER A 1 80 ? -20.594 16.562 16.266 1 98.75 80 SER A N 1
ATOM 619 C CA . SER A 1 80 ? -20.203 17.141 14.984 1 98.75 80 SER A CA 1
ATOM 620 C C . SER A 1 80 ? -21.422 17.422 14.102 1 98.75 80 SER A C 1
ATOM 622 O O . SER A 1 80 ? -22.438 16.734 14.203 1 98.75 80 SER A O 1
ATOM 624 N N . THR A 1 81 ? -21.297 18.453 13.211 1 98.69 81 THR A N 1
ATOM 625 C CA . THR A 1 81 ? -22.312 18.734 12.219 1 98.69 81 THR A CA 1
ATOM 626 C C . THR A 1 81 ? -21.781 18.5 10.805 1 98.69 81 THR A C 1
ATOM 628 O O . THR A 1 81 ? -22.484 18.75 9.82 1 98.69 81 THR A O 1
ATOM 631 N N . THR A 1 82 ? -20.594 18.062 10.68 1 98.88 82 THR A N 1
ATOM 632 C CA . THR A 1 82 ? -19.953 17.844 9.391 1 98.88 82 THR A CA 1
ATOM 633 C C . THR A 1 82 ? -20.438 16.562 8.75 1 98.88 82 THR A C 1
ATOM 635 O O . THR A 1 82 ? -20.375 15.492 9.359 1 98.88 82 THR A O 1
ATOM 638 N N . THR A 1 83 ? -20.984 16.625 7.496 1 98.81 83 THR A N 1
ATOM 639 C CA . THR A 1 83 ? -21.391 15.43 6.762 1 98.81 83 THR A CA 1
ATOM 640 C C . THR A 1 83 ? -20.203 14.789 6.055 1 98.81 83 THR A C 1
ATOM 642 O O . THR A 1 83 ? -19.156 15.422 5.902 1 98.81 83 THR A O 1
ATOM 645 N N . ALA A 1 84 ? -20.391 13.555 5.648 1 98.69 84 ALA A N 1
ATOM 646 C CA . ALA A 1 84 ? -19.359 12.883 4.867 1 98.69 84 ALA A CA 1
ATOM 647 C C . ALA A 1 84 ? -19.047 13.656 3.59 1 98.69 84 ALA A C 1
ATOM 649 O O . ALA A 1 84 ? -17.875 13.75 3.186 1 98.69 84 ALA A O 1
ATOM 650 N N . GLU A 1 85 ? -20.062 14.18 2.982 1 98.81 85 GLU A N 1
ATOM 651 C CA . GLU A 1 85 ? -19.906 14.961 1.755 1 98.81 85 GLU A CA 1
ATOM 652 C C . GLU A 1 85 ? -19.062 16.203 1.995 1 98.81 85 GLU A C 1
ATOM 654 O O . GLU A 1 85 ? -18.156 16.516 1.208 1 98.81 85 GLU A O 1
ATOM 659 N N . GLN A 1 86 ? -19.344 16.891 3.064 1 98.94 86 GLN A N 1
ATOM 660 C CA . GLN A 1 86 ? -18.594 18.094 3.404 1 98.94 86 GLN A CA 1
ATOM 661 C C . GLN A 1 86 ? -17.141 17.766 3.701 1 98.94 86 GLN A C 1
ATOM 663 O O . GLN A 1 86 ? -16.234 18.484 3.283 1 98.94 86 GLN A O 1
ATOM 668 N N . ALA A 1 87 ? -16.953 16.703 4.422 1 98.88 87 ALA A N 1
ATOM 669 C CA . ALA A 1 87 ? -15.594 16.266 4.742 1 98.88 87 ALA A CA 1
ATOM 670 C C . ALA A 1 87 ? -14.812 15.922 3.479 1 98.88 87 ALA A C 1
ATOM 672 O O . ALA A 1 87 ? -13.656 16.312 3.332 1 98.88 87 ALA A O 1
ATOM 673 N N . ALA A 1 88 ? -15.438 15.234 2.523 1 98.88 88 ALA A N 1
ATOM 674 C CA . ALA A 1 88 ? -14.805 14.828 1.272 1 98.88 88 ALA A CA 1
ATOM 675 C C . ALA A 1 88 ? -14.453 16.047 0.419 1 98.88 88 ALA A C 1
ATOM 677 O O . ALA A 1 88 ? -13.367 16.125 -0.154 1 98.88 88 ALA A O 1
ATOM 678 N N . GLU A 1 89 ? -15.391 16.953 0.363 1 98.88 89 GLU A N 1
ATOM 679 C CA . GLU A 1 89 ? -15.164 18.172 -0.402 1 98.88 89 GLU A CA 1
ATOM 680 C C . GLU A 1 89 ? -14.016 18.984 0.186 1 98.88 89 GLU A C 1
ATOM 682 O O . GLU A 1 89 ? -13.164 19.484 -0.55 1 98.88 89 GLU A O 1
ATOM 687 N N . GLY A 1 90 ? -14.031 19.156 1.509 1 98.94 90 GLY A N 1
ATOM 688 C CA . GLY A 1 90 ? -12.953 19.859 2.176 1 98.94 90 GLY A CA 1
ATOM 689 C C . GLY A 1 90 ? -11.594 19.203 1.985 1 98.94 90 GLY A C 1
ATOM 690 O O . GLY A 1 90 ? -10.594 19.891 1.763 1 98.94 90 GLY A O 1
ATOM 691 N N . LEU A 1 91 ? -11.602 17.906 2.078 1 98.94 91 LEU A N 1
ATOM 692 C CA . LEU A 1 91 ? -10.375 17.141 1.886 1 98.94 91 LEU A CA 1
ATOM 693 C C . LEU A 1 91 ? -9.82 17.359 0.483 1 98.94 91 LEU A C 1
ATOM 695 O O . LEU A 1 91 ? -8.625 17.625 0.318 1 98.94 91 LEU A O 1
ATOM 699 N N . LEU A 1 92 ? -10.664 17.219 -0.558 1 98.94 92 LEU A N 1
ATOM 700 C CA . LEU A 1 92 ? -10.242 17.406 -1.943 1 98.94 92 LEU A CA 1
ATOM 701 C C . LEU A 1 92 ? -9.734 18.828 -2.176 1 98.94 92 LEU A C 1
ATOM 703 O O . LEU A 1 92 ? -8.711 19.016 -2.844 1 98.94 92 LEU A O 1
ATOM 707 N N . LYS A 1 93 ? -10.461 19.797 -1.62 1 98.88 93 LYS A N 1
ATOM 708 C CA . LYS A 1 93 ? -10.047 21.188 -1.74 1 98.88 93 LYS A CA 1
ATOM 709 C C . LYS A 1 93 ? -8.672 21.406 -1.128 1 98.88 93 LYS A C 1
ATOM 711 O O . LYS A 1 93 ? -7.828 22.094 -1.713 1 98.88 93 LYS A O 1
ATOM 716 N N . TYR A 1 94 ? -8.469 20.859 0.038 1 98.94 94 TYR A N 1
ATOM 717 C CA . TYR A 1 94 ? -7.18 20.969 0.714 1 98.94 94 TYR A CA 1
ATOM 718 C C . TYR A 1 94 ? -6.066 20.391 -0.143 1 98.94 94 TYR A C 1
ATOM 720 O O . TYR A 1 94 ? -5.016 21 -0.314 1 98.94 94 TYR A O 1
ATOM 728 N N . ILE A 1 95 ? -6.277 19.188 -0.715 1 98.94 95 ILE A N 1
ATOM 729 C CA . ILE A 1 95 ? -5.277 18.5 -1.518 1 98.94 95 ILE A CA 1
ATOM 730 C C . ILE A 1 95 ? -4.992 19.297 -2.787 1 98.94 95 ILE A C 1
ATOM 732 O O . ILE A 1 95 ? -3.832 19.5 -3.152 1 98.94 95 ILE A O 1
ATOM 736 N N . LYS A 1 96 ? -6.008 19.781 -3.432 1 98.81 96 LYS A N 1
ATOM 737 C CA . LYS A 1 96 ? -5.859 20.5 -4.695 1 98.81 96 LYS A CA 1
ATOM 738 C C . LYS A 1 96 ? -5.141 21.828 -4.492 1 98.81 96 LYS A C 1
ATOM 740 O O . LYS A 1 96 ? -4.504 22.344 -5.414 1 98.81 96 LYS A O 1
ATOM 745 N N . LYS A 1 97 ? -5.25 22.406 -3.307 1 98.56 97 LYS A N 1
ATOM 746 C CA . LYS A 1 97 ? -4.52 23.625 -2.986 1 98.56 97 LYS A CA 1
ATOM 747 C C . LYS A 1 97 ? -3.012 23.422 -3.121 1 98.56 97 LYS A C 1
ATOM 749 O O . LYS A 1 97 ? -2.295 24.312 -3.58 1 98.56 97 LYS A O 1
ATOM 754 N N . HIS A 1 98 ? -2.547 22.266 -2.729 1 98.25 98 HIS A N 1
ATOM 755 C CA . HIS A 1 98 ? -1.119 21.984 -2.729 1 98.25 98 HIS A CA 1
ATOM 756 C C . HIS A 1 98 ? -0.72 21.188 -3.967 1 98.25 98 HIS A C 1
ATOM 758 O O . HIS A 1 98 ? 0.432 21.234 -4.402 1 98.25 98 HIS A O 1
ATOM 764 N N . ILE A 1 99 ? -1.687 20.422 -4.469 1 98.69 99 ILE A N 1
ATOM 765 C CA . ILE A 1 99 ? -1.458 19.562 -5.617 1 98.69 99 ILE A CA 1
ATOM 766 C C . ILE A 1 99 ? -2.588 19.719 -6.629 1 98.69 99 ILE A C 1
ATOM 768 O O . ILE A 1 99 ? -3.426 18.828 -6.789 1 98.69 99 ILE A O 1
ATOM 772 N N . PRO A 1 100 ? -2.555 20.766 -7.426 1 98.56 100 PRO A N 1
ATOM 773 C CA . PRO A 1 100 ? -3.652 21.016 -8.359 1 98.56 100 PRO A CA 1
ATOM 774 C C . PRO A 1 100 ? -3.678 20.031 -9.523 1 98.56 100 PRO A C 1
ATOM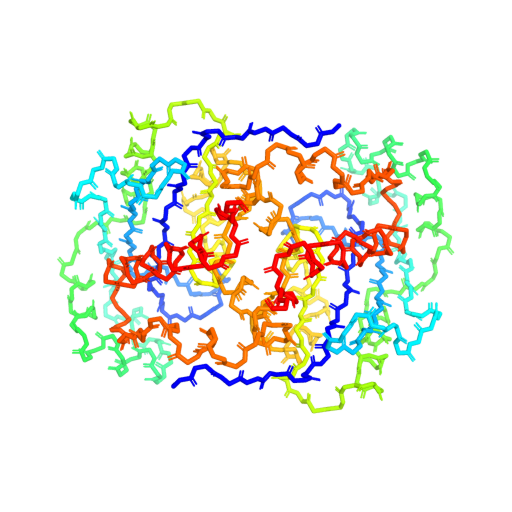 776 O O . PRO A 1 100 ? -4.742 19.766 -10.086 1 98.56 100 PRO A O 1
ATOM 779 N N . LYS A 1 101 ? -2.422 19.562 -9.875 1 98.44 101 LYS A N 1
ATOM 780 C CA . LYS A 1 101 ? -2.342 18.641 -11.016 1 98.44 101 LYS A CA 1
ATOM 781 C C . LYS A 1 101 ? -2.758 17.234 -10.617 1 98.44 101 LYS A C 1
ATOM 783 O O . LYS A 1 101 ? -2.186 16.641 -9.688 1 98.44 101 LYS A O 1
ATOM 788 N N . SER A 1 102 ? -3.77 16.656 -11.281 1 98.44 102 SER A N 1
ATOM 789 C CA . SER A 1 102 ? -4.273 15.328 -10.992 1 98.44 102 SER A CA 1
ATOM 790 C C . SER A 1 102 ? -3.217 14.266 -11.266 1 98.44 102 SER A C 1
ATOM 792 O O . SER A 1 102 ? -2.287 14.492 -12.047 1 98.44 102 SER A O 1
ATOM 794 N N . ARG A 1 103 ? -3.314 13.172 -10.539 1 98.25 103 ARG A N 1
ATOM 795 C CA . ARG A 1 103 ? -2.535 11.961 -10.742 1 98.25 103 ARG A CA 1
ATOM 796 C C . ARG A 1 103 ? -1.055 12.203 -10.469 1 98.25 103 ARG A C 1
ATOM 798 O O . ARG A 1 103 ? -0.193 11.555 -11.062 1 98.25 103 ARG A O 1
ATOM 805 N N . THR A 1 104 ? -0.808 13.195 -9.555 1 98.31 104 THR A N 1
ATOM 806 C CA . THR A 1 104 ? 0.571 13.539 -9.227 1 98.31 104 THR A CA 1
ATOM 807 C C . THR A 1 104 ? 0.916 13.102 -7.805 1 98.31 104 THR A C 1
ATOM 809 O O . THR A 1 104 ? 1.958 12.484 -7.574 1 98.31 104 THR A O 1
ATOM 812 N N . GLY A 1 105 ? 0.082 13.43 -6.824 1 98.69 105 GLY A N 1
ATOM 813 C CA . GLY A 1 105 ? 0.32 13.062 -5.438 1 98.69 105 GLY A CA 1
ATOM 814 C C . GLY A 1 105 ? 0.07 11.594 -5.16 1 98.69 105 GLY A C 1
ATOM 815 O O . GLY A 1 105 ? -0.841 10.992 -5.734 1 98.69 105 GLY A O 1
ATOM 816 N N . LEU A 1 106 ? 0.903 11 -4.309 1 98.81 106 LEU A N 1
ATOM 817 C CA . LEU A 1 106 ? 0.726 9.617 -3.891 1 98.81 106 LEU A CA 1
ATOM 818 C C . LEU A 1 106 ? 0.083 9.539 -2.51 1 98.81 106 LEU A C 1
ATOM 820 O O . LEU A 1 106 ? 0.51 10.234 -1.583 1 98.81 106 LEU A O 1
ATOM 824 N N . LEU A 1 107 ? -0.974 8.75 -2.404 1 98.94 107 LEU A N 1
ATOM 825 C CA . LEU A 1 107 ? -1.493 8.422 -1.081 1 98.94 107 LEU A CA 1
ATOM 826 C C . LEU A 1 107 ? -0.434 7.715 -0.243 1 98.94 107 LEU A C 1
ATOM 828 O O . LEU A 1 107 ? 0.213 6.777 -0.716 1 98.94 107 LEU A O 1
ATOM 832 N N . ALA A 1 108 ? -0.21 8.141 0.984 1 98.94 108 ALA A N 1
ATOM 833 C CA . ALA A 1 108 ? 0.82 7.582 1.857 1 98.94 108 ALA A CA 1
ATOM 834 C C . ALA A 1 108 ? 0.28 7.355 3.266 1 98.94 108 ALA A C 1
ATOM 836 O O . ALA A 1 108 ? -0.687 8 3.68 1 98.94 108 ALA A O 1
ATOM 837 N N . GLY A 1 109 ? 0.861 6.465 4.012 1 98.69 109 GLY A N 1
ATOM 838 C CA . GLY A 1 109 ? 0.509 6.141 5.383 1 98.69 109 GLY A CA 1
ATOM 839 C C . GLY A 1 109 ? 1.03 4.785 5.828 1 98.69 109 GLY A C 1
ATOM 840 O O . GLY A 1 109 ? 1.798 4.145 5.109 1 98.69 109 GLY A O 1
ATOM 841 N N . ASN A 1 110 ? 0.74 4.379 7.066 1 97.94 110 ASN A N 1
ATOM 842 C CA . ASN A 1 110 ? 0.982 3.039 7.59 1 97.94 110 ASN A CA 1
ATOM 843 C C . ASN A 1 110 ? -0.23 2.133 7.391 1 97.94 110 ASN A C 1
ATOM 845 O O . ASN A 1 110 ? -1.306 2.4 7.926 1 97.94 110 ASN A O 1
ATOM 849 N N . SER A 1 111 ? -0.009 1.016 6.621 1 97.75 111 SER A N 1
ATOM 850 C CA . SER A 1 111 ? -1.121 0.162 6.215 1 97.75 111 SER A CA 1
ATOM 851 C C . SER A 1 111 ? -2.229 0.975 5.551 1 97.75 111 SER A C 1
ATOM 853 O O . SER A 1 111 ? -3.406 0.81 5.875 1 97.75 111 SER A O 1
ATOM 855 N N . VAL A 1 112 ? -1.819 1.886 4.652 1 98.62 112 VAL A N 1
ATOM 856 C CA . VAL A 1 112 ? -2.711 2.914 4.129 1 98.62 112 VAL A CA 1
ATOM 857 C C . VAL A 1 112 ? -3.684 2.293 3.127 1 98.62 112 VAL A C 1
ATOM 859 O O . VAL A 1 112 ? -4.707 2.895 2.793 1 98.62 112 VAL A O 1
ATOM 862 N N . HIS A 1 113 ? -3.408 1.076 2.664 1 98.31 113 HIS A N 1
ATOM 863 C CA . HIS A 1 113 ? -4.348 0.376 1.793 1 98.31 113 HIS A CA 1
ATOM 864 C C . HIS A 1 113 ? -5.68 0.141 2.494 1 98.31 113 HIS A C 1
ATOM 866 O O . HIS A 1 113 ? -6.727 0.092 1.847 1 98.31 113 HIS A O 1
ATOM 872 N N . ALA A 1 114 ? -5.637 0.018 3.82 1 97.5 114 ALA A N 1
ATOM 873 C CA . ALA A 1 114 ? -6.867 -0.118 4.598 1 97.5 114 ALA A CA 1
ATOM 874 C C . ALA A 1 114 ? -7.699 1.159 4.531 1 97.5 114 ALA A C 1
ATOM 876 O O . ALA A 1 114 ? -8.914 1.104 4.316 1 97.5 114 ALA A O 1
ATOM 877 N N . ASP A 1 115 ? -7.082 2.309 4.691 1 98.5 115 ASP A N 1
ATOM 878 C CA . ASP A 1 115 ? -7.773 3.586 4.551 1 98.5 115 ASP A CA 1
ATOM 879 C C . ASP A 1 115 ? -8.312 3.762 3.133 1 98.5 115 ASP A C 1
ATOM 881 O O . ASP A 1 115 ? -9.445 4.227 2.947 1 98.5 115 ASP A O 1
ATOM 885 N N . LYS A 1 116 ? -7.453 3.377 2.18 1 98.69 116 LYS A N 1
ATOM 886 C CA . LYS A 1 116 ? -7.832 3.506 0.776 1 98.69 116 LYS A CA 1
ATOM 887 C C . LYS A 1 116 ? -9.117 2.734 0.479 1 98.69 116 LYS A C 1
ATOM 889 O O . LYS A 1 116 ? -9.922 3.16 -0.344 1 98.69 116 LYS A O 1
ATOM 894 N N . SER A 1 117 ? -9.305 1.564 1.135 1 97.94 117 SER A N 1
ATOM 895 C CA . SER A 1 117 ? -10.484 0.741 0.89 1 97.94 117 SER A CA 1
ATOM 896 C C . SER A 1 117 ? -11.766 1.486 1.255 1 97.94 117 SER A C 1
ATOM 898 O O . SER A 1 117 ? -12.836 1.203 0.708 1 97.94 117 SER A O 1
ATOM 900 N N . PHE A 1 118 ? -11.711 2.477 2.158 1 98.5 118 PHE A N 1
ATOM 901 C CA . PHE A 1 118 ? -12.844 3.326 2.496 1 98.5 118 PHE A CA 1
ATOM 902 C C . PHE A 1 118 ? -12.898 4.547 1.585 1 98.5 118 PHE A C 1
ATOM 904 O O . PHE A 1 118 ? -13.977 4.98 1.181 1 98.5 118 PHE A O 1
ATOM 911 N N . LEU A 1 119 ? -11.734 5.055 1.217 1 98.75 119 LEU A N 1
ATOM 912 C CA . LEU A 1 119 ? -11.633 6.32 0.493 1 98.75 119 LEU A CA 1
ATOM 913 C C . LEU A 1 119 ? -12.047 6.145 -0.965 1 98.75 119 LEU A C 1
ATOM 915 O O . LEU A 1 119 ? -12.352 7.121 -1.651 1 98.75 119 LEU A O 1
ATOM 919 N N . VAL A 1 120 ? -12.086 4.898 -1.457 1 98.12 120 VAL A N 1
ATOM 920 C CA . VAL A 1 120 ? -12.453 4.648 -2.846 1 98.12 120 VAL A CA 1
ATOM 921 C C . VAL A 1 120 ? -13.977 4.664 -2.984 1 98.12 120 VAL A C 1
ATOM 923 O O . VAL A 1 120 ? -14.508 4.578 -4.094 1 98.12 120 VAL A O 1
ATOM 926 N N . LYS A 1 121 ? -14.695 4.73 -1.865 1 97.44 121 LYS A N 1
ATOM 927 C CA . LYS A 1 121 ? -16.156 4.785 -1.873 1 97.44 121 LYS A CA 1
ATOM 928 C C . LYS A 1 121 ? -16.656 6.227 -1.857 1 97.44 121 LYS A C 1
ATOM 930 O O . LYS A 1 121 ? -16.016 7.102 -1.275 1 97.44 121 LYS A O 1
ATOM 935 N N . ALA A 1 122 ? -17.828 6.398 -2.449 1 97.62 122 ALA A N 1
ATOM 936 C CA . ALA A 1 122 ? -18.453 7.711 -2.346 1 97.62 122 ALA A CA 1
ATOM 937 C C . ALA A 1 122 ? -18.719 8.078 -0.887 1 97.62 122 ALA A C 1
ATOM 939 O O . ALA A 1 122 ? -19.078 7.223 -0.08 1 97.62 122 ALA A O 1
ATOM 940 N N . PRO A 1 123 ? -18.5 9.438 -0.511 1 98.44 123 PRO A N 1
ATOM 941 C CA . PRO A 1 123 ? -18.203 10.602 -1.349 1 98.44 123 PRO A CA 1
ATOM 942 C C . PRO A 1 123 ? -16.703 10.867 -1.458 1 98.44 123 PRO A C 1
ATOM 944 O O . PRO A 1 123 ? -16.297 11.875 -2.041 1 98.44 123 PRO A O 1
ATOM 947 N N . TYR A 1 124 ? -15.883 9.938 -1.036 1 98.81 124 TYR A N 1
ATOM 948 C CA . TYR A 1 124 ? -14.461 10.227 -0.932 1 98.81 124 TYR A CA 1
ATOM 949 C C . TYR A 1 124 ? -13.727 9.828 -2.205 1 98.81 124 TYR A C 1
ATOM 951 O O . TYR A 1 124 ? -12.562 10.195 -2.406 1 98.81 124 TYR A O 1
ATOM 959 N N . ASP A 1 125 ? -14.375 9.109 -3.066 1 98.38 125 ASP A N 1
ATOM 960 C CA . ASP A 1 125 ? -13.758 8.531 -4.258 1 98.38 125 ASP A CA 1
ATOM 961 C C . ASP A 1 125 ? -13.141 9.617 -5.137 1 98.38 125 ASP A C 1
ATOM 963 O O . ASP A 1 125 ? -12.156 9.375 -5.84 1 98.38 125 ASP A O 1
ATOM 967 N N . GLN A 1 126 ? -13.672 10.852 -5.109 1 98.38 126 GLN A N 1
ATOM 968 C CA . GLN A 1 126 ? -13.125 11.953 -5.883 1 98.38 126 GLN A CA 1
ATOM 969 C C . GLN A 1 126 ? -11.695 12.281 -5.449 1 98.38 126 GLN A C 1
ATOM 971 O O . GLN A 1 126 ? -10.891 12.75 -6.254 1 98.38 126 GLN A O 1
ATOM 976 N N . VAL A 1 127 ? -11.414 12.031 -4.184 1 98.81 127 VAL A N 1
ATOM 977 C CA . VAL A 1 127 ? -10.07 12.266 -3.656 1 98.81 127 VAL A CA 1
ATOM 978 C C . VAL A 1 127 ? -9.086 11.281 -4.281 1 98.81 127 VAL A C 1
ATOM 980 O O . VAL A 1 127 ? -8.039 11.68 -4.797 1 98.81 127 VAL A O 1
ATOM 983 N N . ILE A 1 128 ? -9.453 10.023 -4.285 1 98.62 128 ILE A N 1
ATOM 984 C CA . ILE A 1 128 ? -8.602 8.969 -4.812 1 98.62 128 ILE A CA 1
ATOM 985 C C . ILE A 1 128 ? -8.438 9.148 -6.32 1 98.62 128 ILE A C 1
ATOM 987 O O . ILE A 1 128 ? -7.363 8.875 -6.871 1 98.62 128 ILE A O 1
ATOM 991 N N . GLU A 1 129 ? -9.5 9.609 -6.98 1 98.12 129 GLU A N 1
ATOM 992 C CA . GLU A 1 129 ? -9.453 9.844 -8.422 1 98.12 129 GLU A CA 1
ATOM 993 C C . GLU A 1 129 ? -8.445 10.945 -8.766 1 98.12 129 GLU A C 1
ATOM 995 O O . GLU A 1 129 ? -7.875 10.945 -9.852 1 98.12 129 GLU A O 1
ATOM 1000 N N . HIS A 1 130 ? -8.203 11.875 -7.844 1 98.81 130 HIS A N 1
ATOM 1001 C CA . HIS A 1 130 ? -7.281 12.984 -8.07 1 98.81 130 HIS A CA 1
ATOM 1002 C C . HIS A 1 130 ? -5.836 12.547 -7.855 1 98.81 130 HIS A C 1
ATOM 1004 O O . HIS A 1 130 ? -4.906 13.188 -8.352 1 98.81 130 HIS A O 1
ATOM 1010 N N . LEU A 1 131 ? -5.598 11.477 -7.148 1 98.88 131 LEU A N 1
ATOM 1011 C CA . LEU A 1 131 ? -4.258 11.039 -6.777 1 98.88 131 LEU A CA 1
ATOM 1012 C C . LEU A 1 131 ? -3.73 10.008 -7.77 1 98.88 131 LEU A C 1
ATOM 1014 O O . LEU A 1 131 ? -4.5 9.422 -8.531 1 98.88 131 LEU A O 1
ATOM 1018 N N . HIS A 1 132 ? -2.393 9.844 -7.797 1 98.62 132 HIS A N 1
ATOM 1019 C CA . HIS A 1 132 ? -1.77 8.75 -8.539 1 98.62 132 HIS A CA 1
ATOM 1020 C C . HIS A 1 132 ? -2.25 7.395 -8.039 1 98.62 132 HIS A C 1
ATOM 1022 O O . HIS A 1 132 ? -2.615 7.258 -6.867 1 98.62 132 HIS A O 1
ATOM 1028 N N . TYR A 1 133 ? -2.293 6.359 -8.875 1 97.56 133 TYR A N 1
ATOM 1029 C CA . TYR A 1 133 ? -2.873 5.074 -8.508 1 97.56 133 TYR A CA 1
ATOM 1030 C C . TYR A 1 133 ? -1.974 4.328 -7.527 1 97.56 133 TYR A C 1
ATOM 1032 O O . TYR A 1 133 ? -2.443 3.48 -6.766 1 97.56 133 TYR A O 1
ATOM 1040 N N . ARG A 1 134 ? -0.61 4.648 -7.559 1 98.31 134 ARG A N 1
ATOM 1041 C CA . ARG A 1 134 ? 0.303 3.998 -6.625 1 98.31 134 ARG A CA 1
ATOM 1042 C C . ARG A 1 134 ? 0.194 4.617 -5.234 1 98.31 134 ARG A C 1
ATOM 1044 O O . ARG A 1 134 ? -0.337 5.719 -5.078 1 98.31 134 ARG A O 1
ATOM 1051 N N . ILE A 1 135 ? 0.583 3.879 -4.234 1 98.81 135 ILE A N 1
ATOM 1052 C CA . ILE A 1 135 ? 0.596 4.367 -2.859 1 98.81 135 ILE A CA 1
ATOM 1053 C C . ILE A 1 135 ? 1.995 4.211 -2.27 1 98.81 135 ILE A C 1
ATOM 1055 O O . ILE A 1 135 ? 2.83 3.486 -2.816 1 98.81 135 ILE A O 1
ATOM 1059 N N . LEU A 1 136 ? 2.336 4.93 -1.243 1 98.88 136 LEU A N 1
ATOM 1060 C CA . LEU A 1 136 ? 3.504 4.73 -0.393 1 98.88 136 LEU A CA 1
ATOM 1061 C C . LEU A 1 136 ? 3.09 4.258 0.998 1 98.88 136 LEU A C 1
ATOM 1063 O O . LEU A 1 136 ? 2.756 5.074 1.859 1 98.88 136 LEU A O 1
ATOM 1067 N N . ASP A 1 137 ? 3.133 2.959 1.162 1 98.88 137 ASP A N 1
ATOM 1068 C CA . ASP A 1 137 ? 2.752 2.32 2.42 1 98.88 137 ASP A CA 1
ATOM 1069 C C . ASP A 1 137 ? 3.975 2.068 3.299 1 98.88 137 ASP A C 1
ATOM 1071 O O . ASP A 1 137 ? 4.754 1.147 3.041 1 98.88 137 ASP A O 1
ATOM 1075 N N . VAL A 1 138 ? 4.133 2.783 4.383 1 98.75 138 VAL A N 1
ATOM 1076 C CA . VAL A 1 138 ? 5.301 2.723 5.258 1 98.75 138 VAL A CA 1
ATOM 1077 C C . VAL A 1 138 ? 5.426 1.321 5.855 1 98.75 138 VAL A C 1
ATOM 1079 O O . VAL A 1 138 ? 6.535 0.822 6.055 1 98.75 138 VAL A O 1
ATOM 1082 N N . SER A 1 139 ? 4.297 0.627 6.086 1 98.25 139 SER A N 1
ATOM 1083 C CA . SER A 1 139 ? 4.316 -0.724 6.637 1 98.25 139 SER A CA 1
ATOM 1084 C C . SER A 1 139 ? 5 -1.699 5.684 1 98.25 139 SER A C 1
ATOM 1086 O O . SER A 1 139 ? 5.566 -2.705 6.117 1 98.25 139 SER A O 1
ATOM 1088 N N . THR A 1 140 ? 4.93 -1.445 4.363 1 98.81 140 THR A N 1
ATOM 1089 C CA . THR A 1 140 ? 5.664 -2.256 3.398 1 98.81 140 THR A CA 1
ATOM 1090 C C . THR A 1 140 ? 7.164 -2.186 3.668 1 98.81 140 THR A C 1
ATOM 1092 O O . THR A 1 140 ? 7.848 -3.213 3.678 1 98.81 140 THR A O 1
ATOM 1095 N N . ILE A 1 141 ? 7.691 -0.959 3.844 1 98.69 141 ILE A N 1
ATOM 1096 C CA . ILE A 1 141 ? 9.117 -0.767 4.109 1 98.69 141 ILE A CA 1
ATOM 1097 C C . ILE A 1 141 ? 9.492 -1.438 5.426 1 98.69 141 ILE A C 1
ATOM 1099 O O . ILE A 1 141 ? 10.531 -2.092 5.523 1 98.69 141 ILE A O 1
ATOM 1103 N N . LYS A 1 142 ? 8.633 -1.33 6.43 1 98.25 142 LYS A N 1
ATOM 1104 C CA . LYS A 1 142 ? 8.852 -1.98 7.719 1 98.25 142 LYS A CA 1
ATOM 1105 C C . LYS A 1 142 ? 8.938 -3.496 7.562 1 98.25 142 LYS A C 1
ATOM 1107 O O . LYS A 1 142 ? 9.836 -4.133 8.117 1 98.25 142 LYS A O 1
ATOM 1112 N N . GLU A 1 143 ? 8.023 -4.086 6.816 1 98.56 143 GLU A N 1
ATOM 1113 C CA . GLU A 1 143 ? 7.992 -5.535 6.656 1 98.56 143 GLU A CA 1
ATOM 1114 C C . GLU A 1 143 ? 9.195 -6.031 5.859 1 98.56 143 GLU A C 1
ATOM 1116 O O . GLU A 1 143 ? 9.711 -7.117 6.121 1 98.56 143 GLU A O 1
ATOM 1121 N N . ALA A 1 144 ? 9.586 -5.23 4.852 1 98.75 144 ALA A N 1
ATOM 1122 C CA . ALA A 1 144 ? 10.828 -5.551 4.152 1 98.75 144 ALA A CA 1
ATOM 1123 C C . ALA A 1 144 ? 12.023 -5.527 5.105 1 98.75 144 ALA A C 1
ATOM 1125 O O . ALA A 1 144 ? 12.836 -6.449 5.109 1 9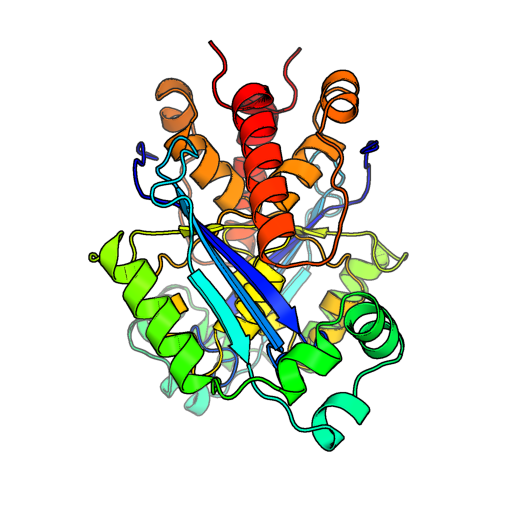8.75 144 ALA A O 1
ATOM 1126 N N . ALA A 1 145 ? 12.102 -4.496 5.93 1 98.25 145 ALA A N 1
ATOM 1127 C CA . ALA A 1 145 ? 13.188 -4.363 6.895 1 98.25 145 ALA A CA 1
ATOM 1128 C C . ALA A 1 145 ? 13.195 -5.539 7.867 1 98.25 145 ALA A C 1
ATOM 1130 O O . ALA A 1 145 ? 14.258 -6.086 8.172 1 98.25 145 ALA A O 1
ATOM 1131 N N . ARG A 1 146 ? 12.047 -5.926 8.367 1 98.12 146 ARG A N 1
ATOM 1132 C CA . ARG A 1 146 ? 11.945 -7.02 9.32 1 98.12 146 ARG A CA 1
ATOM 1133 C C . ARG A 1 146 ? 12.484 -8.32 8.734 1 98.12 146 ARG A C 1
ATOM 1135 O O . ARG A 1 146 ? 12.961 -9.188 9.469 1 98.12 146 ARG A O 1
ATOM 1142 N N . ARG A 1 147 ? 12.477 -8.43 7.473 1 98.12 147 ARG A N 1
ATOM 1143 C CA . ARG A 1 147 ? 12.906 -9.656 6.82 1 98.12 147 ARG A CA 1
ATOM 1144 C C . ARG A 1 147 ? 14.375 -9.57 6.406 1 98.12 147 ARG A C 1
ATOM 1146 O O . ARG A 1 147 ? 15.109 -10.555 6.492 1 98.12 147 ARG A O 1
ATOM 1153 N N . TRP A 1 148 ? 14.781 -8.383 6.031 1 98.12 148 TRP A N 1
ATOM 1154 C CA . TRP A 1 148 ? 16.016 -8.367 5.262 1 98.12 148 TRP A CA 1
ATOM 1155 C C . TRP A 1 148 ? 17.062 -7.484 5.934 1 98.12 148 TRP A C 1
ATOM 1157 O O . TRP A 1 148 ? 18.266 -7.59 5.637 1 98.12 148 TRP A O 1
ATOM 1167 N N . ALA A 1 149 ? 16.703 -6.559 6.809 1 97.44 149 ALA A N 1
ATOM 1168 C CA . ALA A 1 149 ? 17.641 -5.602 7.383 1 97.44 149 ALA A CA 1
ATOM 1169 C C . ALA A 1 149 ? 18.328 -6.18 8.609 1 97.44 149 ALA A C 1
ATOM 1171 O O . ALA A 1 149 ? 17.812 -7.109 9.242 1 97.44 149 ALA A O 1
ATOM 1172 N N . PRO A 1 150 ? 19.547 -5.652 8.969 1 95.94 150 PRO A N 1
ATOM 1173 C CA . PRO A 1 150 ? 20.188 -6.051 10.227 1 95.94 150 PRO A CA 1
ATOM 1174 C C . PRO A 1 150 ? 19.344 -5.703 11.453 1 95.94 150 PRO A C 1
ATOM 1176 O O . PRO A 1 150 ? 18.625 -4.707 11.445 1 95.94 150 PRO A O 1
ATOM 1179 N N . GLU A 1 151 ? 19.547 -6.469 12.445 1 94.44 151 GLU A N 1
ATOM 1180 C CA . GLU A 1 151 ? 18.797 -6.281 13.688 1 94.44 151 GLU A CA 1
ATOM 1181 C C . GLU A 1 151 ? 19.047 -4.902 14.289 1 94.44 151 GLU A C 1
ATOM 1183 O O . GLU A 1 151 ? 18.156 -4.324 14.922 1 94.44 151 GLU A O 1
ATOM 1188 N N . SER A 1 152 ? 20.234 -4.422 14.078 1 93.69 152 SER A N 1
ATOM 1189 C CA . SER A 1 152 ? 20.594 -3.121 14.633 1 93.69 152 SER A CA 1
ATOM 1190 C C . SER A 1 152 ? 19.688 -2.018 14.078 1 93.69 152 SER A C 1
ATOM 1192 O O . SER A 1 152 ? 19.359 -1.063 14.789 1 93.69 152 SER A O 1
ATOM 1194 N N . ILE A 1 153 ? 19.281 -2.113 12.859 1 94.75 153 ILE A N 1
ATOM 1195 C CA . ILE A 1 153 ? 18.391 -1.134 12.242 1 94.75 153 ILE A CA 1
ATOM 1196 C C . ILE A 1 153 ? 16.984 -1.28 12.812 1 94.75 153 ILE A C 1
ATOM 1198 O O . ILE A 1 153 ? 16.297 -0.284 13.055 1 94.75 153 ILE A O 1
ATOM 1202 N N . LEU A 1 154 ? 16.531 -2.551 13.039 1 95.81 154 LEU A N 1
ATOM 1203 C CA . LEU A 1 154 ? 15.188 -2.814 13.555 1 95.81 154 LEU A CA 1
ATOM 1204 C C . LEU A 1 154 ? 15.023 -2.244 14.961 1 95.81 154 LEU A C 1
ATOM 1206 O O . LEU A 1 154 ? 13.945 -1.746 15.305 1 95.81 154 LEU A O 1
ATOM 1210 N N . LYS A 1 155 ? 16.094 -2.27 15.711 1 94.31 155 LYS A N 1
ATOM 1211 C CA . LYS A 1 155 ? 16.062 -1.83 17.094 1 94.31 155 LYS A CA 1
ATOM 1212 C C . LYS A 1 155 ? 15.867 -0.32 17.203 1 94.31 155 LYS A C 1
ATOM 1214 O O . LYS A 1 155 ? 15.406 0.188 18.219 1 94.31 155 LYS A O 1
ATOM 1219 N N . ASN A 1 156 ? 16.156 0.396 16.141 1 94.62 156 ASN A N 1
ATOM 1220 C CA . ASN A 1 156 ? 16.125 1.854 16.188 1 94.62 156 ASN A CA 1
ATOM 1221 C C . ASN A 1 156 ? 14.914 2.422 15.461 1 94.62 156 ASN A C 1
ATOM 1223 O O . ASN A 1 156 ? 14.805 3.635 15.273 1 94.62 156 ASN A O 1
ATOM 1227 N N . ILE A 1 157 ? 14.031 1.479 14.961 1 94.38 157 ILE A N 1
ATOM 1228 C CA . ILE A 1 157 ? 12.773 1.958 14.383 1 94.38 157 ILE A CA 1
ATOM 1229 C C . ILE A 1 157 ? 11.977 2.709 15.445 1 94.38 157 ILE A C 1
ATOM 1231 O O . ILE A 1 157 ? 11.773 2.203 16.547 1 94.38 157 ILE A O 1
ATOM 1235 N N . PRO A 1 158 ? 11.562 3.928 15.117 1 92.56 158 PRO A N 1
ATOM 1236 C CA . PRO A 1 158 ? 10.812 4.695 16.109 1 92.56 158 PRO A CA 1
ATOM 1237 C C . PRO A 1 158 ? 9.586 3.953 16.625 1 92.56 158 PRO A C 1
ATOM 1239 O O . PRO A 1 158 ? 8.891 3.289 15.859 1 92.56 158 PRO A O 1
ATOM 1242 N N . ARG A 1 159 ? 9.445 4.086 17.875 1 88.38 159 ARG A N 1
ATOM 1243 C CA . ARG A 1 159 ? 8.281 3.461 18.484 1 88.38 159 ARG A CA 1
ATOM 1244 C C . ARG A 1 159 ? 7.035 4.32 18.312 1 88.38 159 ARG A C 1
ATOM 1246 O O . ARG A 1 159 ? 7.047 5.512 18.625 1 88.38 159 ARG A O 1
ATOM 1253 N N . LYS A 1 160 ? 5.984 3.645 17.766 1 88.06 160 LYS A N 1
ATOM 1254 C CA . LYS A 1 160 ? 4.711 4.344 17.625 1 88.06 160 LYS A CA 1
ATOM 1255 C C . LYS A 1 160 ? 3.879 4.219 18.906 1 88.06 160 LYS A C 1
ATOM 1257 O O . LYS A 1 160 ? 3.852 3.158 19.531 1 88.06 160 LYS A O 1
ATOM 1262 N N . GLN A 1 161 ? 3.232 5.309 19.25 1 84.44 161 GLN A N 1
ATOM 1263 C CA . GLN A 1 161 ? 2.375 5.309 20.438 1 84.44 161 GLN A CA 1
ATOM 1264 C C . GLN A 1 161 ? 1.02 4.676 20.125 1 84.44 161 GLN A C 1
ATOM 1266 O O . GLN A 1 161 ? 0.34 4.188 21.031 1 84.44 161 GLN A O 1
ATOM 1271 N N . MET A 1 162 ? 0.682 4.668 18.906 1 80.81 162 MET A N 1
ATOM 1272 C CA . MET A 1 162 ? -0.567 4.051 18.469 1 80.81 162 MET A CA 1
ATOM 1273 C C . MET A 1 162 ? -1.759 4.656 19.203 1 80.81 162 MET A C 1
ATOM 1275 O O . MET A 1 162 ? -2.568 3.932 19.781 1 80.81 162 MET A O 1
ATOM 1279 N N . LEU A 1 163 ? -1.827 5.93 19.219 1 82.31 163 LEU A N 1
ATOM 1280 C CA . LEU A 1 163 ? -2.877 6.648 19.922 1 82.31 163 LEU A CA 1
ATOM 1281 C C . LEU A 1 163 ? -4.223 6.484 19.234 1 82.31 163 LEU A C 1
ATOM 1283 O O . LEU A 1 163 ? -5.266 6.797 19.797 1 82.31 163 LEU A O 1
ATOM 1287 N N . HIS A 1 164 ? -4.219 5.906 18.047 1 83.06 164 HIS A N 1
ATOM 1288 C CA . HIS A 1 164 ? -5.41 5.723 17.234 1 83.06 164 HIS A CA 1
ATOM 1289 C C . HIS A 1 164 ? -6.172 7.031 17.062 1 83.06 164 HIS A C 1
ATOM 1291 O O . HIS A 1 164 ? -7.398 7.062 17.188 1 83.06 164 HIS A O 1
ATOM 1297 N N . GLU A 1 165 ? -5.484 8.094 17.062 1 89.75 165 GLU A N 1
ATOM 1298 C CA . GLU A 1 165 ? -5.922 9.398 16.594 1 89.75 165 GLU A CA 1
ATOM 1299 C C . GLU A 1 165 ? -5.289 9.734 15.242 1 89.75 165 GLU A C 1
ATOM 1301 O O . GLU A 1 165 ? -4.066 9.672 15.094 1 89.75 165 GLU A O 1
ATOM 1306 N N . ALA A 1 166 ? -6.137 10.141 14.352 1 93.5 166 ALA A N 1
ATOM 1307 C CA . ALA A 1 166 ? -5.754 10.219 12.945 1 93.5 166 ALA A CA 1
ATOM 1308 C C . ALA A 1 166 ? -4.535 11.117 12.758 1 93.5 166 ALA A C 1
ATOM 1310 O O . ALA A 1 166 ? -3.547 10.719 12.148 1 93.5 166 ALA A O 1
ATOM 1311 N N . ARG A 1 167 ? -4.555 12.297 13.328 1 95.75 167 ARG A N 1
ATOM 1312 C CA . ARG A 1 167 ? -3.451 13.242 13.188 1 95.75 167 ARG A CA 1
ATOM 1313 C C . ARG A 1 167 ? -2.164 12.672 13.773 1 95.75 167 ARG A C 1
ATOM 1315 O O . ARG A 1 167 ? -1.125 12.656 13.109 1 95.75 167 ARG A O 1
ATOM 1322 N N . ALA A 1 168 ? -2.264 12.227 15.008 1 95.06 168 ALA A N 1
ATOM 1323 C CA . ALA A 1 168 ? -1.092 11.688 15.688 1 95.06 168 ALA A CA 1
ATOM 1324 C C . ALA A 1 168 ? -0.5 10.508 14.922 1 95.06 168 ALA A C 1
ATOM 1326 O O . ALA A 1 168 ? 0.721 10.391 14.797 1 95.06 168 ALA A O 1
ATOM 1327 N N . ASP A 1 169 ? -1.319 9.68 14.438 1 96.5 169 ASP A N 1
ATOM 1328 C CA . ASP A 1 169 ? -0.875 8.492 13.711 1 96.5 169 ASP A CA 1
ATOM 1329 C C . ASP A 1 169 ? -0.134 8.883 12.43 1 96.5 169 ASP A C 1
ATOM 1331 O O . ASP A 1 169 ? 0.843 8.227 12.055 1 96.5 169 ASP A O 1
ATOM 1335 N N . ILE A 1 170 ? -0.591 9.969 11.727 1 98 170 ILE A N 1
ATOM 1336 C CA . ILE A 1 170 ? 0.071 10.422 10.508 1 98 170 ILE A CA 1
ATOM 1337 C C . ILE A 1 170 ? 1.47 10.938 10.844 1 98 170 ILE A C 1
ATOM 1339 O O . ILE A 1 170 ? 2.443 10.578 10.172 1 98 170 ILE A O 1
ATOM 1343 N N . LEU A 1 171 ? 1.56 11.734 11.836 1 97.06 171 LEU A N 1
ATOM 1344 C CA . LEU A 1 171 ? 2.844 12.328 12.195 1 97.06 171 LEU A CA 1
ATOM 1345 C C . LEU A 1 171 ? 3.848 11.25 12.594 1 97.06 171 LEU A C 1
ATOM 1347 O O . LEU A 1 171 ? 5.023 11.328 12.234 1 97.06 171 LEU A O 1
ATOM 1351 N N . GLU A 1 172 ? 3.383 10.266 13.32 1 97.44 172 GLU A N 1
ATOM 1352 C CA . GLU A 1 172 ? 4.242 9.141 13.664 1 97.44 172 GLU A CA 1
ATOM 1353 C C . GLU A 1 172 ? 4.668 8.375 12.414 1 97.44 172 GLU A C 1
ATOM 1355 O O . GLU A 1 172 ? 5.801 7.891 12.328 1 97.44 172 GLU A O 1
ATOM 1360 N N . SER A 1 173 ? 3.729 8.227 11.469 1 98.12 173 SER A N 1
ATOM 1361 C CA . SER A 1 173 ? 4.043 7.535 10.219 1 98.12 173 SER A CA 1
ATOM 1362 C C . SER A 1 173 ? 5.105 8.289 9.422 1 98.12 173 SER A C 1
ATOM 1364 O O . SER A 1 173 ? 6.004 7.672 8.844 1 98.12 173 SER A O 1
ATOM 1366 N N . ILE A 1 174 ? 4.996 9.617 9.375 1 98.56 174 ILE A N 1
ATOM 1367 C CA . ILE A 1 174 ? 5.977 10.445 8.672 1 98.56 174 ILE A CA 1
ATOM 1368 C C . ILE A 1 174 ? 7.344 10.297 9.336 1 98.56 174 ILE A C 1
ATOM 1370 O O . ILE A 1 174 ? 8.359 10.164 8.656 1 98.56 174 ILE A O 1
ATOM 1374 N N . GLN A 1 175 ? 7.363 10.258 10.672 1 97.94 175 GLN A N 1
ATOM 1375 C CA . GLN A 1 175 ? 8.617 10.078 11.391 1 97.94 175 GLN A CA 1
ATOM 1376 C C . GLN A 1 175 ? 9.242 8.727 11.086 1 97.94 175 GLN A C 1
ATOM 1378 O O . GLN A 1 175 ? 10.461 8.625 10.898 1 97.94 175 GLN A O 1
ATOM 1383 N N . GLU A 1 176 ? 8.406 7.758 11.078 1 98.19 176 GLU A N 1
ATOM 1384 C CA . GLU A 1 176 ? 8.898 6.43 10.727 1 98.19 176 GLU A CA 1
ATOM 1385 C C . GLU A 1 176 ? 9.445 6.402 9.305 1 98.19 176 GLU A C 1
ATOM 1387 O O . GLU A 1 176 ? 10.484 5.797 9.047 1 98.19 176 GLU A O 1
ATOM 1392 N N . ALA A 1 177 ? 8.797 7.012 8.391 1 98.69 177 ALA A N 1
ATOM 1393 C CA . ALA A 1 177 ? 9.266 7.098 7.008 1 98.69 177 ALA A CA 1
ATOM 1394 C C . ALA A 1 177 ? 10.617 7.809 6.926 1 98.69 177 ALA A C 1
ATOM 1396 O O . ALA A 1 177 ? 11.492 7.402 6.16 1 98.69 177 ALA A O 1
ATOM 1397 N N . LYS A 1 178 ? 10.727 8.891 7.668 1 98.5 178 LYS A N 1
ATOM 1398 C CA . LYS A 1 178 ? 12 9.609 7.711 1 98.5 178 LYS A CA 1
ATOM 1399 C C . LYS A 1 178 ? 13.125 8.703 8.18 1 98.5 178 LYS A C 1
ATOM 1401 O O . LYS A 1 178 ? 14.242 8.758 7.645 1 98.5 178 LYS A O 1
ATOM 1406 N N . TYR A 1 179 ? 12.867 7.895 9.188 1 98.12 179 TYR A N 1
ATOM 1407 C CA . TYR A 1 179 ? 13.867 6.941 9.656 1 98.12 179 TYR A CA 1
ATOM 1408 C C . TYR A 1 179 ? 14.289 6 8.539 1 98.12 179 TYR A C 1
ATOM 1410 O O . TYR A 1 179 ? 15.484 5.805 8.305 1 98.12 179 TYR A O 1
ATOM 1418 N N . TYR A 1 180 ? 13.328 5.43 7.848 1 98.19 180 TYR A N 1
ATOM 1419 C CA . TYR A 1 180 ? 13.633 4.484 6.777 1 98.19 180 TYR A CA 1
ATOM 1420 C C . TYR A 1 180 ? 14.375 5.172 5.637 1 98.19 180 TYR A C 1
ATOM 1422 O O . TYR A 1 180 ? 15.258 4.578 5.016 1 98.19 180 TYR A O 1
ATOM 1430 N N . ARG A 1 181 ? 13.93 6.406 5.297 1 98.44 181 ARG A N 1
ATOM 1431 C CA . ARG A 1 181 ? 14.633 7.18 4.281 1 98.44 181 ARG A CA 1
ATOM 1432 C C . ARG A 1 181 ? 16.125 7.246 4.578 1 98.44 181 ARG A C 1
ATOM 1434 O O . ARG A 1 181 ? 16.953 6.969 3.707 1 98.44 181 ARG A O 1
ATOM 1441 N N . GLU A 1 182 ? 16.469 7.543 5.809 1 97.19 182 GLU A N 1
ATOM 1442 C CA . GLU A 1 182 ? 17.859 7.688 6.219 1 97.19 182 GLU A CA 1
ATOM 1443 C C . GLU A 1 182 ? 18.562 6.336 6.289 1 97.19 182 GLU A C 1
ATOM 1445 O O . GLU A 1 182 ? 19.719 6.207 5.887 1 97.19 182 GLU A O 1
ATOM 1450 N N . ALA A 1 183 ? 17.875 5.379 6.723 1 96.25 183 ALA A N 1
ATOM 1451 C CA . ALA A 1 183 ? 18.469 4.074 6.984 1 96.25 183 ALA A CA 1
ATOM 1452 C C . ALA A 1 183 ? 18.719 3.312 5.688 1 96.25 183 ALA A C 1
ATOM 1454 O O . ALA A 1 183 ? 19.688 2.547 5.586 1 96.25 183 ALA A O 1
ATOM 1455 N N . PHE A 1 184 ? 17.844 3.584 4.676 1 97.31 184 PHE A N 1
ATOM 1456 C CA . PHE A 1 184 ? 17.875 2.643 3.564 1 97.31 184 PHE A CA 1
ATOM 1457 C C . PHE A 1 184 ? 18.125 3.369 2.248 1 97.31 184 PHE A C 1
ATOM 1459 O O . PHE A 1 184 ? 18.734 2.807 1.328 1 97.31 184 PHE A O 1
ATOM 1466 N N . PHE A 1 185 ? 17.719 4.57 2.127 1 97.44 185 PHE A N 1
ATOM 1467 C CA . PHE A 1 185 ? 17.594 5.062 0.759 1 97.44 185 PHE A CA 1
ATOM 1468 C C . PHE A 1 185 ? 18.625 6.152 0.486 1 97.44 185 PHE A C 1
ATOM 1470 O O . PHE A 1 185 ? 19.031 6.348 -0.659 1 97.44 185 PHE A O 1
ATOM 1477 N N . VAL A 1 186 ? 18.875 7.047 1.452 1 90.94 186 VAL A N 1
ATOM 1478 C CA . VAL A 1 186 ? 19.75 8.18 1.211 1 90.94 186 VAL A CA 1
ATOM 1479 C C . VAL A 1 186 ? 21.219 7.738 1.347 1 90.94 186 VAL A C 1
ATOM 1481 O O . VAL A 1 186 ? 22.125 8.453 0.929 1 90.94 186 VAL A O 1
ATOM 1484 N N . ARG A 1 187 ? 21.578 6.496 1.095 1 68.81 187 ARG A N 1
ATOM 1485 C CA . ARG A 1 187 ? 22.953 6.09 1.371 1 68.81 187 ARG A CA 1
ATOM 1486 C C . ARG A 1 187 ? 23.938 6.891 0.526 1 68.81 187 ARG A C 1
ATOM 1488 O O . ARG A 1 187 ? 23.625 7.285 -0.599 1 68.81 187 ARG A O 1
ATOM 1495 N N . GLU A 1 188 ? 24.875 7.535 1.191 1 51.69 188 GLU A N 1
ATOM 1496 C CA . GLU A 1 188 ? 26.062 8.094 0.567 1 51.69 188 GLU A CA 1
ATOM 1497 C C . GLU A 1 188 ? 26.719 7.094 -0.383 1 51.69 188 GLU A C 1
ATOM 1499 O O . GLU A 1 188 ? 26.594 5.883 -0.192 1 51.69 188 GLU A O 1
ATOM 1504 N N . MET B 1 1 ? 9.805 -3.15 20.297 1 73.5 1 MET B N 1
ATOM 1505 C CA . MET B 1 1 ? 10.773 -3.131 19.203 1 73.5 1 MET B CA 1
ATOM 1506 C C . MET B 1 1 ? 10.344 -4.078 18.078 1 73.5 1 MET B C 1
ATOM 1508 O O . MET B 1 1 ? 9.734 -5.113 18.344 1 73.5 1 MET B O 1
ATOM 1512 N N . ALA B 1 2 ? 10.648 -3.59 16.812 1 84.44 2 ALA B N 1
ATOM 1513 C CA . ALA B 1 2 ? 10.336 -4.488 15.711 1 84.44 2 ALA B CA 1
ATOM 1514 C C . ALA B 1 2 ? 11.234 -5.723 15.734 1 84.44 2 ALA B C 1
ATOM 1516 O O . ALA B 1 2 ? 12.422 -5.625 16.047 1 84.44 2 ALA B O 1
ATOM 1517 N N . SER B 1 3 ? 10.703 -6.836 15.477 1 91.25 3 SER B N 1
ATOM 1518 C CA . SER B 1 3 ? 11.445 -8.094 15.461 1 91.25 3 SER B CA 1
ATOM 1519 C C . SER B 1 3 ? 11.555 -8.656 14.047 1 91.25 3 SER B C 1
ATOM 1521 O O . SER B 1 3 ? 10.75 -8.312 13.172 1 91.25 3 SER B O 1
ATOM 1523 N N . LYS B 1 4 ? 12.578 -9.5 13.938 1 96.62 4 LYS B N 1
ATOM 1524 C CA . LYS B 1 4 ? 12.781 -10.172 12.656 1 96.62 4 LYS B CA 1
ATOM 1525 C C . LYS B 1 4 ? 11.586 -11.055 12.305 1 96.62 4 LYS B C 1
ATOM 1527 O O . LYS B 1 4 ? 10.93 -11.602 13.195 1 96.62 4 LYS B O 1
ATOM 1532 N N . SER B 1 5 ? 11.391 -11.117 11.047 1 97.62 5 SER B N 1
ATOM 1533 C CA . SER B 1 5 ? 10.344 -12.008 10.562 1 97.62 5 SER B CA 1
ATOM 1534 C C . SER B 1 5 ? 10.891 -12.977 9.516 1 97.62 5 SER B C 1
ATOM 1536 O O . SER B 1 5 ? 11.625 -12.57 8.609 1 97.62 5 SER B O 1
ATOM 1538 N N . LYS B 1 6 ? 10.492 -14.219 9.6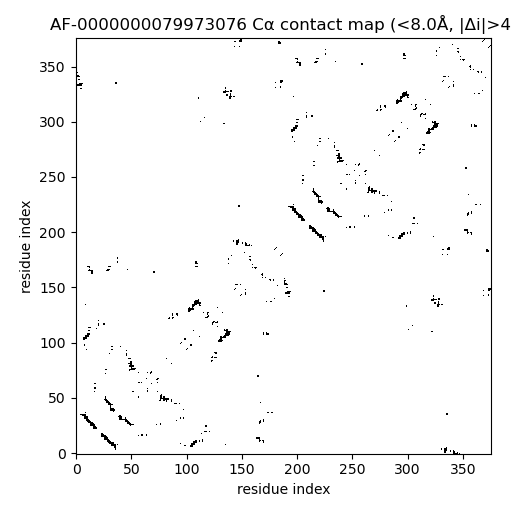41 1 98 6 LYS B N 1
ATOM 1539 C CA . LYS B 1 6 ? 10.82 -15.227 8.633 1 98 6 LYS B CA 1
ATOM 1540 C C . LYS B 1 6 ? 9.562 -15.734 7.93 1 98 6 LYS B C 1
ATOM 1542 O O . LYS B 1 6 ? 9.586 -16.797 7.305 1 98 6 LYS B O 1
ATOM 1547 N N . ASP B 1 7 ? 8.453 -15.008 8.164 1 98.31 7 ASP B N 1
ATOM 1548 C CA . ASP B 1 7 ? 7.168 -15.406 7.594 1 98.31 7 ASP B CA 1
ATOM 1549 C C . ASP B 1 7 ? 7.191 -15.305 6.07 1 98.31 7 ASP B C 1
ATOM 1551 O O . ASP B 1 7 ? 7.848 -14.422 5.512 1 98.31 7 ASP B O 1
ATOM 1555 N N . PRO B 1 8 ? 6.488 -16.156 5.375 1 98.75 8 PRO B N 1
ATOM 1556 C CA . PRO B 1 8 ? 6.508 -16.219 3.91 1 98.75 8 PRO B CA 1
ATOM 1557 C C . PRO B 1 8 ? 5.742 -15.062 3.266 1 98.75 8 PRO B C 1
ATOM 1559 O O . PRO B 1 8 ? 5.008 -14.344 3.951 1 98.75 8 PRO B O 1
ATOM 1562 N N . LEU B 1 9 ? 6.035 -14.875 2.045 1 98.94 9 LEU B N 1
ATOM 1563 C CA . LEU B 1 9 ? 5.344 -13.906 1.208 1 98.94 9 LEU B CA 1
ATOM 1564 C C . LEU B 1 9 ? 4.484 -14.602 0.158 1 98.94 9 LEU B C 1
ATOM 1566 O O . LEU B 1 9 ? 4.934 -15.555 -0.486 1 98.94 9 LEU B O 1
ATOM 1570 N N . VAL B 1 10 ? 3.242 -14.211 0.046 1 98.94 10 VAL B N 1
ATOM 1571 C CA . VAL B 1 10 ? 2.275 -14.758 -0.902 1 98.94 10 VAL B CA 1
ATOM 1572 C C . VAL B 1 10 ? 2.078 -13.781 -2.059 1 98.94 10 VAL B C 1
ATOM 1574 O O . VAL B 1 10 ? 1.371 -12.781 -1.922 1 98.94 10 VAL B O 1
ATOM 1577 N N . TRP B 1 11 ? 2.674 -14.086 -3.242 1 98.94 11 TRP B N 1
ATOM 1578 C CA . TRP B 1 11 ? 2.619 -13.219 -4.418 1 98.94 11 TRP B CA 1
ATOM 1579 C C . TRP B 1 11 ? 1.398 -13.547 -5.273 1 98.94 11 TRP B C 1
ATOM 1581 O O . TRP B 1 11 ? 1.261 -14.664 -5.773 1 98.94 11 TRP B O 1
ATOM 1591 N N . ILE B 1 12 ? 0.463 -12.586 -5.398 1 98.94 12 ILE B N 1
ATOM 1592 C CA . ILE B 1 12 ? -0.715 -12.789 -6.234 1 98.94 12 ILE B CA 1
ATOM 1593 C C . ILE B 1 12 ? -0.818 -11.672 -7.27 1 98.94 12 ILE B C 1
ATOM 1595 O O . ILE B 1 12 ? -0.592 -10.5 -6.949 1 98.94 12 ILE B O 1
ATOM 1599 N N . ASP B 1 13 ? -1.04 -11.93 -8.469 1 98.69 13 ASP B N 1
ATOM 1600 C CA . ASP B 1 13 ? -1.38 -11.023 -9.555 1 98.69 13 ASP B CA 1
ATOM 1601 C C . ASP B 1 13 ? -2.674 -11.445 -10.242 1 98.69 13 ASP B C 1
ATOM 1603 O O . ASP B 1 13 ? -2.904 -12.641 -10.461 1 98.69 13 ASP B O 1
ATOM 1607 N N . CYS B 1 14 ? -3.555 -10.492 -10.555 1 98.5 14 CYS B N 1
ATOM 1608 C CA . CYS B 1 14 ? -4.828 -10.75 -11.219 1 98.5 14 CYS B CA 1
ATOM 1609 C C . CYS B 1 14 ? -4.965 -9.922 -12.484 1 98.5 14 CYS B C 1
ATOM 1611 O O . CYS B 1 14 ? -4.512 -8.773 -12.539 1 98.5 14 CYS B O 1
ATOM 1613 N N . GLU B 1 15 ? -5.516 -10.492 -13.453 1 98.19 15 GLU B N 1
ATOM 1614 C CA . GLU B 1 15 ? -6.078 -9.773 -14.594 1 98.19 15 GLU B CA 1
ATOM 1615 C C . GLU B 1 15 ? -7.594 -9.641 -14.477 1 98.19 15 GLU B C 1
ATOM 1617 O O . GLU B 1 15 ? -8.281 -10.609 -14.133 1 98.19 15 GLU B O 1
ATOM 1622 N N . MET B 1 16 ? -8.133 -8.477 -14.766 1 98.25 16 MET B N 1
ATOM 1623 C CA . MET B 1 16 ? -9.539 -8.227 -14.508 1 98.25 16 MET B CA 1
ATOM 1624 C C . MET B 1 16 ? -10.242 -7.691 -15.75 1 98.25 16 MET B C 1
ATOM 1626 O O . MET B 1 16 ? -9.578 -7.254 -16.703 1 98.25 16 MET B O 1
ATOM 1630 N N . THR B 1 17 ? -11.602 -7.715 -15.703 1 98.38 17 THR B N 1
ATOM 1631 C CA . THR B 1 17 ? -12.398 -7.168 -16.797 1 98.38 17 THR B CA 1
ATOM 1632 C C . THR B 1 17 ? -12.398 -5.645 -16.766 1 98.38 17 THR B C 1
ATOM 1634 O O . THR B 1 17 ? -12.898 -4.996 -17.688 1 98.38 17 THR B O 1
ATOM 1637 N N . GLY B 1 18 ? -11.875 -5.086 -15.75 1 97.06 18 GLY B N 1
ATOM 1638 C CA . GLY B 1 18 ? -11.742 -3.662 -15.469 1 97.06 18 GLY B CA 1
ATOM 1639 C C . GLY B 1 18 ? -11.195 -3.373 -14.086 1 97.06 18 GLY B C 1
ATOM 1640 O O . GLY B 1 18 ? -10.812 -4.293 -13.359 1 97.06 18 GLY B O 1
ATOM 1641 N N . LEU B 1 19 ? -11.234 -2.176 -13.641 1 95.19 19 LEU B N 1
ATOM 1642 C CA . LEU B 1 19 ? -10.516 -1.797 -12.43 1 95.19 19 LEU B CA 1
ATOM 1643 C C . LEU B 1 19 ? -11.484 -1.579 -11.266 1 95.19 19 LEU B C 1
ATOM 1645 O O . LEU B 1 19 ? -11.062 -1.363 -10.133 1 95.19 19 LEU B O 1
ATOM 1649 N N . ASP B 1 20 ? -12.797 -1.688 -11.531 1 94.75 20 ASP B N 1
ATOM 1650 C CA . ASP B 1 20 ? -13.805 -1.45 -10.5 1 94.75 20 ASP B CA 1
ATOM 1651 C C . ASP B 1 20 ? -14.258 -2.76 -9.859 1 94.75 20 ASP B C 1
ATOM 1653 O O . ASP B 1 20 ? -15.086 -3.477 -10.414 1 94.75 20 ASP B O 1
ATOM 1657 N N . PRO B 1 21 ? -13.883 -2.975 -8.586 1 96.19 21 PRO B N 1
ATOM 1658 C CA . PRO B 1 21 ? -14.203 -4.266 -7.965 1 96.19 21 PRO B CA 1
ATOM 1659 C C . PRO B 1 21 ? -15.695 -4.438 -7.691 1 96.19 21 PRO B C 1
ATOM 1661 O O . PRO B 1 21 ? -16.141 -5.539 -7.375 1 96.19 21 PRO B O 1
ATOM 1664 N N . GLU B 1 22 ? -16.438 -3.385 -7.809 1 93.81 22 GLU B N 1
ATOM 1665 C CA . GLU B 1 22 ? -17.875 -3.477 -7.59 1 93.81 22 GLU B CA 1
ATOM 1666 C C . GLU B 1 22 ? -18.594 -4.031 -8.82 1 93.81 22 GLU B C 1
ATOM 1668 O O . GLU B 1 22 ? -19.641 -4.668 -8.703 1 93.81 22 GLU B O 1
ATOM 1673 N N . ASN B 1 23 ? -17.984 -3.816 -10.023 1 94.69 23 ASN B N 1
ATOM 1674 C CA . ASN B 1 23 ? -18.688 -4.156 -11.25 1 94.69 23 ASN B CA 1
ATOM 1675 C C . ASN B 1 23 ? -17.859 -5.082 -12.141 1 94.69 23 ASN B C 1
ATOM 1677 O O . ASN B 1 23 ? -18.375 -5.691 -13.07 1 94.69 23 ASN B O 1
ATOM 1681 N N . GLU B 1 24 ? -16.547 -5.152 -11.859 1 97.5 24 GLU B N 1
ATOM 1682 C CA . GLU B 1 24 ? -15.633 -5.945 -12.68 1 97.5 24 GLU B CA 1
ATOM 1683 C C . GLU B 1 24 ? -15.18 -7.199 -11.938 1 97.5 24 GLU B C 1
ATOM 1685 O O . GLU B 1 24 ? -15.375 -7.32 -10.727 1 97.5 24 GLU B O 1
ATOM 1690 N N . THR B 1 25 ? -14.656 -8.125 -12.703 1 98.12 25 THR B N 1
ATOM 1691 C CA . THR B 1 25 ? -14.359 -9.422 -12.125 1 98.12 25 THR B CA 1
ATOM 1692 C C . THR B 1 25 ? -12.961 -9.883 -12.531 1 98.12 25 THR B C 1
ATOM 1694 O O . THR B 1 25 ? -12.391 -9.391 -13.508 1 98.12 25 THR B O 1
ATOM 1697 N N . ILE B 1 26 ? -12.414 -10.797 -11.719 1 98.75 26 ILE B N 1
ATOM 1698 C CA . ILE B 1 26 ? -11.117 -11.398 -12 1 98.75 26 ILE B CA 1
ATOM 1699 C C . ILE B 1 26 ? -11.25 -12.391 -13.164 1 98.75 26 ILE B C 1
ATOM 1701 O O . ILE B 1 26 ? -12.086 -13.289 -13.125 1 98.75 26 ILE B O 1
ATOM 1705 N N . MET B 1 27 ? -10.43 -12.211 -14.203 1 98.75 27 MET B N 1
ATOM 1706 C CA . MET B 1 27 ? -10.398 -13.086 -15.367 1 98.75 27 MET B CA 1
ATOM 1707 C C . MET B 1 27 ? -9.383 -14.211 -15.18 1 98.75 27 MET B C 1
ATOM 1709 O O . MET B 1 27 ? -9.625 -15.344 -15.602 1 98.75 27 MET B O 1
ATOM 1713 N N . SER B 1 28 ? -8.281 -13.906 -14.625 1 98.81 28 SER B N 1
ATOM 1714 C CA . SER B 1 28 ? -7.223 -14.875 -14.328 1 98.81 28 SER B CA 1
ATOM 1715 C C . SER B 1 28 ? -6.391 -14.43 -13.133 1 98.81 28 SER B C 1
ATOM 1717 O O . SER B 1 28 ? -6.395 -13.25 -12.766 1 98.81 28 SER B O 1
ATOM 1719 N N . LEU B 1 29 ? -5.785 -15.383 -12.469 1 98.81 29 LEU B N 1
ATOM 1720 C CA . LEU B 1 29 ? -4.891 -15.07 -11.359 1 98.81 29 LEU B CA 1
ATOM 1721 C C . LEU B 1 29 ? -3.754 -16.078 -11.273 1 98.81 29 LEU B C 1
ATOM 1723 O O . LEU B 1 29 ? -3.855 -17.188 -11.812 1 98.81 29 LEU B O 1
ATOM 1727 N N . ALA B 1 30 ? -2.672 -15.664 -10.766 1 98.88 30 ALA B N 1
ATOM 1728 C CA . ALA B 1 30 ? -1.519 -16.5 -10.43 1 98.88 30 ALA B CA 1
ATOM 1729 C C . ALA B 1 30 ? -1.053 -16.234 -9 1 98.88 30 ALA B C 1
ATOM 1731 O O . ALA B 1 30 ? -1.243 -15.141 -8.461 1 98.88 30 ALA B O 1
ATOM 1732 N N . CYS B 1 31 ? -0.473 -17.25 -8.406 1 98.94 31 CYS B N 1
ATOM 1733 C CA . CYS B 1 31 ? 0.05 -17.156 -7.051 1 98.94 31 CYS B CA 1
ATOM 1734 C C . CYS B 1 31 ? 1.347 -17.938 -6.91 1 98.94 31 CYS B C 1
ATOM 1736 O O . CYS B 1 31 ? 1.434 -19.094 -7.352 1 98.94 31 CYS B O 1
ATOM 1738 N N . PHE B 1 32 ? 2.324 -17.375 -6.379 1 98.88 32 PHE B N 1
ATOM 1739 C CA . PHE B 1 32 ? 3.568 -18 -5.949 1 98.88 32 PHE B CA 1
ATOM 1740 C C . PHE B 1 32 ? 3.875 -17.656 -4.496 1 98.88 32 PHE B C 1
ATOM 1742 O O . PHE B 1 32 ? 3.457 -16.609 -4.004 1 98.88 32 PHE B O 1
ATOM 1749 N N . ILE B 1 33 ? 4.562 -18.531 -3.824 1 98.88 33 ILE B N 1
ATOM 1750 C CA . ILE B 1 33 ? 4.938 -18.297 -2.436 1 98.88 33 ILE B CA 1
ATOM 1751 C C . ILE B 1 33 ? 6.457 -18.344 -2.293 1 98.88 33 ILE B C 1
ATOM 1753 O O . ILE B 1 33 ? 7.102 -19.25 -2.828 1 98.88 33 ILE B O 1
ATOM 1757 N N . THR B 1 34 ? 7.004 -17.391 -1.677 1 98.94 34 THR B N 1
ATOM 1758 C CA . THR B 1 34 ? 8.43 -17.391 -1.364 1 98.94 34 THR B CA 1
ATOM 1759 C C . THR B 1 34 ? 8.648 -17.438 0.145 1 98.94 34 THR B C 1
ATOM 1761 O O . THR B 1 34 ? 7.758 -17.094 0.922 1 98.94 34 THR B O 1
ATOM 1764 N N . ASP B 1 35 ? 9.844 -17.906 0.523 1 98.62 35 ASP B N 1
ATOM 1765 C CA . ASP B 1 35 ? 10.273 -17.672 1.899 1 98.62 35 ASP B CA 1
ATOM 1766 C C . ASP B 1 35 ? 10.641 -16.203 2.115 1 98.62 35 ASP B C 1
ATOM 1768 O O . ASP B 1 35 ? 10.469 -15.383 1.219 1 98.62 35 ASP B O 1
ATOM 1772 N N . HIS B 1 36 ? 11.133 -15.898 3.314 1 98 36 HIS B N 1
ATOM 1773 C CA . HIS B 1 36 ? 11.406 -14.508 3.662 1 98 36 HIS B CA 1
ATOM 1774 C C . HIS B 1 36 ? 12.602 -13.969 2.879 1 98 36 HIS B C 1
ATOM 1776 O O . HIS B 1 36 ? 12.812 -12.758 2.812 1 98 36 HIS B O 1
ATOM 1782 N N . ASN B 1 37 ? 13.391 -14.828 2.205 1 97.94 37 ASN B N 1
ATOM 1783 C CA . ASN B 1 37 ? 14.539 -14.414 1.395 1 97.94 37 ASN B CA 1
ATOM 1784 C C . ASN B 1 37 ? 14.188 -14.398 -0.092 1 97.94 37 ASN B C 1
ATOM 1786 O O . ASN B 1 37 ? 15.086 -14.336 -0.94 1 97.94 37 ASN B O 1
ATOM 1790 N N . LEU B 1 38 ? 12.922 -14.562 -0.437 1 98.69 38 LEU B N 1
ATOM 1791 C CA . LEU B 1 38 ? 12.391 -14.406 -1.788 1 98.69 38 LEU B CA 1
ATOM 1792 C C . LEU B 1 38 ? 12.727 -15.617 -2.648 1 98.69 38 LEU B C 1
ATOM 1794 O O . LEU B 1 38 ? 12.773 -15.523 -3.877 1 98.69 38 LEU B O 1
ATOM 1798 N N . ASN B 1 39 ? 13.031 -16.719 -1.996 1 98.69 39 ASN B N 1
ATOM 1799 C CA . ASN B 1 39 ? 13.156 -17.984 -2.727 1 98.69 39 ASN B CA 1
ATOM 1800 C C . ASN B 1 39 ? 11.805 -18.656 -2.914 1 98.69 39 ASN B C 1
ATOM 1802 O O . ASN B 1 39 ? 11.047 -18.828 -1.953 1 98.69 39 ASN B O 1
ATOM 1806 N N . LEU B 1 40 ? 11.547 -19.062 -4.148 1 98.62 40 LEU B N 1
ATOM 1807 C CA . LEU B 1 40 ? 10.289 -19.734 -4.434 1 98.62 40 LEU B CA 1
ATOM 1808 C C . LEU B 1 40 ? 10.203 -21.062 -3.668 1 98.62 40 LEU B C 1
ATOM 1810 O O . LEU B 1 40 ? 11.141 -21.859 -3.68 1 98.62 40 LEU B O 1
ATOM 1814 N N . LEU B 1 41 ? 9.055 -21.281 -2.973 1 98.31 41 LEU B N 1
ATOM 1815 C CA . LEU B 1 41 ? 8.82 -22.547 -2.283 1 98.31 41 LEU B CA 1
ATOM 1816 C C . LEU B 1 41 ? 8.266 -23.594 -3.242 1 98.31 41 LEU B C 1
ATOM 1818 O O . LEU B 1 41 ? 8.344 -24.797 -2.971 1 98.31 41 LEU B O 1
ATOM 1822 N N . ASP B 1 42 ? 7.66 -23.172 -4.316 1 97.25 42 ASP B N 1
ATOM 1823 C CA . ASP B 1 42 ? 7.086 -23.984 -5.387 1 97.25 42 ASP B CA 1
ATOM 1824 C C . ASP B 1 42 ? 7.223 -23.281 -6.738 1 97.25 42 ASP B C 1
ATOM 1826 O O . ASP B 1 42 ? 6.621 -22.219 -6.961 1 97.25 42 ASP B O 1
ATOM 1830 N N . GLU B 1 43 ? 7.898 -23.891 -7.711 1 96.25 43 GLU B N 1
ATOM 1831 C CA . GLU B 1 43 ? 8.195 -23.281 -9 1 96.25 43 GLU B CA 1
ATOM 1832 C C . GLU B 1 43 ? 6.961 -23.25 -9.898 1 96.25 43 GLU B C 1
ATOM 1834 O O . GLU B 1 43 ? 6.895 -22.484 -10.852 1 96.25 43 GLU B O 1
ATOM 1839 N N . ASN B 1 44 ? 6.07 -24.094 -9.648 1 96.94 44 ASN B N 1
ATOM 1840 C CA . ASN B 1 44 ? 4.891 -24.188 -10.5 1 96.94 44 ASN B CA 1
ATOM 1841 C C . ASN B 1 44 ? 3.844 -23.141 -10.125 1 96.94 44 ASN B C 1
ATOM 1843 O O . ASN B 1 44 ? 3.123 -22.641 -10.992 1 96.94 44 ASN B O 1
ATOM 1847 N N . GLY B 1 45 ? 3.773 -22.797 -8.812 1 98.31 45 GLY B N 1
ATOM 1848 C CA . GLY B 1 45 ? 2.752 -21.875 -8.352 1 98.31 45 GLY B CA 1
ATOM 1849 C C . GLY B 1 45 ? 1.34 -22.359 -8.602 1 98.31 45 GLY B C 1
ATOM 1850 O O . GLY B 1 45 ? 1.122 -23.562 -8.805 1 98.31 45 GLY B O 1
ATOM 1851 N N . TYR B 1 46 ? 0.339 -21.562 -8.367 1 98.81 46 TYR B N 1
ATOM 1852 C CA . TYR B 1 46 ? -1.069 -21.797 -8.672 1 98.81 46 TYR B CA 1
ATOM 1853 C C . TYR B 1 46 ? -1.576 -20.781 -9.695 1 98.81 46 TYR B C 1
ATOM 1855 O O . TYR B 1 46 ? -1.349 -19.578 -9.547 1 98.81 46 TYR B O 1
ATOM 1863 N N . GLU B 1 47 ? -2.141 -21.219 -10.734 1 98.69 47 GLU B N 1
ATOM 1864 C CA . GLU B 1 47 ? -2.736 -20.359 -11.758 1 98.69 47 GLU B CA 1
ATOM 1865 C C . GLU B 1 47 ? -4.16 -20.812 -12.086 1 98.69 47 GLU B C 1
ATOM 1867 O O . GLU B 1 47 ? -4.473 -22 -12.047 1 98.69 47 GLU B O 1
ATOM 1872 N N . ALA B 1 48 ? -5.023 -19.875 -12.344 1 98.75 48 ALA B N 1
ATOM 1873 C CA . ALA B 1 48 ? -6.391 -20.172 -12.766 1 98.75 48 ALA B CA 1
ATOM 1874 C C . ALA B 1 48 ? -6.883 -19.141 -13.789 1 98.75 48 ALA B C 1
ATOM 1876 O O . ALA B 1 48 ? -6.578 -17.953 -13.68 1 98.75 48 ALA B O 1
ATOM 1877 N N . ILE B 1 49 ? -7.512 -19.594 -14.766 1 98.81 49 ILE B N 1
ATOM 1878 C CA . ILE B 1 49 ? -8.289 -18.797 -15.711 1 98.81 49 ILE B CA 1
ATOM 1879 C C . ILE B 1 49 ? -9.781 -19.016 -15.469 1 98.81 49 ILE B C 1
ATOM 1881 O O . ILE B 1 49 ? -10.266 -20.156 -15.539 1 98.81 49 ILE B O 1
ATOM 1885 N N . ILE B 1 50 ? -10.523 -18 -15.18 1 98.88 50 ILE B N 1
ATOM 1886 C CA . ILE B 1 50 ? -11.906 -18.109 -14.734 1 98.88 50 ILE B CA 1
ATOM 1887 C C . ILE B 1 50 ? -12.844 -18 -15.945 1 98.88 50 ILE B C 1
ATOM 1889 O O . ILE B 1 50 ? -12.68 -17.125 -16.781 1 98.88 50 ILE B O 1
ATOM 1893 N N . HIS B 1 51 ? -13.805 -18.828 -15.992 1 98.81 51 HIS B N 1
ATOM 1894 C CA . HIS B 1 51 ? -14.781 -18.812 -17.078 1 98.81 51 HIS B CA 1
ATOM 1895 C C . HIS B 1 51 ? -15.547 -17.5 -17.109 1 98.81 51 HIS B C 1
ATOM 1897 O O . HIS B 1 51 ? -16 -17.016 -16.078 1 98.81 51 HIS B O 1
ATOM 1903 N N . HIS B 1 52 ? -15.68 -16.906 -18.266 1 98.69 52 HIS B N 1
ATOM 1904 C CA . HIS B 1 52 ? -16.562 -15.797 -18.594 1 98.69 52 HIS B CA 1
ATOM 1905 C C . HIS B 1 52 ? -17.266 -16.031 -19.922 1 98.69 52 HIS B C 1
ATOM 1907 O O . HIS B 1 52 ? -16.672 -16.531 -20.875 1 98.69 52 HIS B O 1
ATOM 1913 N N . SER B 1 53 ? -18.594 -15.656 -19.922 1 98.25 53 SER B N 1
ATOM 1914 C CA . SER B 1 53 ? -19.297 -15.727 -21.203 1 98.25 53 SER B CA 1
ATOM 1915 C C . SER B 1 53 ? -18.828 -14.617 -22.141 1 98.25 53 SER B C 1
ATOM 1917 O O . SER B 1 53 ? -18.281 -13.609 -21.703 1 98.25 53 SER B O 1
ATOM 1919 N N . LYS B 1 54 ? -19.062 -14.867 -23.375 1 96.69 54 LYS B N 1
ATOM 1920 C CA . LYS B 1 54 ? -18.75 -13.828 -24.359 1 96.69 54 LYS B CA 1
ATOM 1921 C C . LYS B 1 54 ? -19.484 -12.539 -24.047 1 96.69 54 LYS B C 1
ATOM 1923 O O . LYS B 1 54 ? -18.938 -11.445 -24.188 1 96.69 54 LYS B O 1
ATOM 1928 N N . GLU B 1 55 ? -20.719 -12.633 -23.625 1 96.88 55 GLU B N 1
ATOM 1929 C CA . GLU B 1 55 ? -21.547 -11.477 -23.281 1 96.88 55 GLU B CA 1
ATOM 1930 C C . GLU B 1 55 ? -20.922 -10.648 -22.172 1 96.88 55 GLU B C 1
ATOM 1932 O O . GLU B 1 55 ? -20.938 -9.422 -22.219 1 96.88 55 GLU B O 1
ATOM 1937 N N . GLN B 1 56 ? -20.391 -11.289 -21.188 1 96.06 56 GLN B N 1
ATOM 1938 C CA . GLN B 1 56 ? -19.719 -10.609 -20.094 1 96.06 56 GLN B CA 1
ATOM 1939 C C . GLN B 1 56 ? -18.484 -9.859 -20.578 1 96.06 56 GLN B C 1
ATOM 1941 O O . GLN B 1 56 ? -18.25 -8.711 -20.203 1 96.06 56 GLN B O 1
ATOM 1946 N N . LEU B 1 57 ? -17.734 -10.508 -21.453 1 97.56 57 LEU B N 1
ATOM 1947 C CA . LEU B 1 57 ? -16.453 -9.961 -21.891 1 97.56 57 LEU B CA 1
ATOM 1948 C C . LEU B 1 57 ? -16.672 -8.812 -22.875 1 97.56 57 LEU B C 1
ATOM 1950 O O . LEU B 1 57 ? -15.82 -7.926 -23 1 97.56 57 LEU B O 1
ATOM 1954 N N . ASP B 1 58 ? -17.781 -8.789 -23.516 1 95.19 58 ASP B N 1
ATOM 1955 C CA . ASP B 1 58 ? -18.125 -7.727 -24.469 1 95.19 58 ASP B CA 1
ATOM 1956 C C . ASP B 1 58 ? -18.375 -6.406 -23.734 1 95.19 58 ASP B C 1
ATOM 1958 O O . ASP B 1 58 ? -18.406 -5.344 -24.359 1 95.19 58 ASP B O 1
ATOM 1962 N N . LEU B 1 59 ? -18.562 -6.516 -22.484 1 96.06 59 LEU B N 1
ATOM 1963 C CA . LEU B 1 59 ? -18.859 -5.32 -21.703 1 96.06 59 LEU B CA 1
ATOM 1964 C C . LEU B 1 59 ? -17.562 -4.629 -21.266 1 96.06 59 LEU B C 1
ATOM 1966 O O . LEU B 1 59 ? -17.609 -3.523 -20.719 1 96.06 59 LEU B O 1
ATOM 1970 N N . MET B 1 60 ? -16.438 -5.234 -21.484 1 97.19 60 MET B N 1
ATOM 1971 C CA . MET B 1 60 ? -15.164 -4.66 -21.062 1 97.19 60 MET B CA 1
ATOM 1972 C C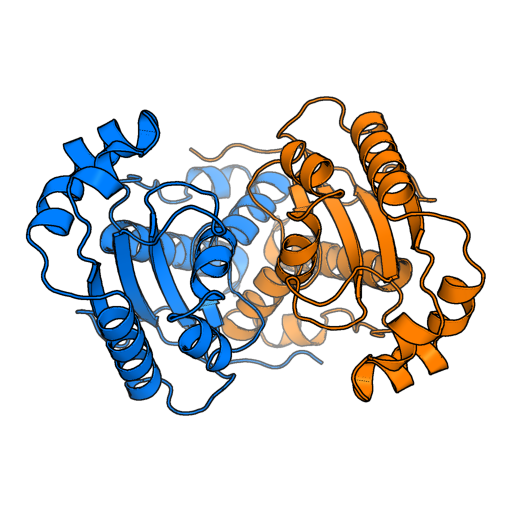 . MET B 1 60 ? -14.898 -3.348 -21.797 1 97.19 60 MET B C 1
ATOM 1974 O O . MET B 1 60 ? -15.305 -3.174 -22.938 1 97.19 60 MET B O 1
ATOM 1978 N N . GLY B 1 61 ? -14.164 -2.482 -21.109 1 96.31 61 GLY B N 1
ATOM 1979 C CA . GLY B 1 61 ? -13.711 -1.271 -21.766 1 96.31 61 GLY B CA 1
ATOM 1980 C C . GLY B 1 61 ? -12.734 -1.543 -22.906 1 96.31 61 GLY B C 1
ATOM 1981 O O . GLY B 1 61 ? -12.227 -2.658 -23.031 1 96.31 61 GLY B O 1
ATOM 1982 N N . GLU B 1 62 ? -12.398 -0.53 -23.672 1 96.06 62 GLU B N 1
ATOM 1983 C CA . GLU B 1 62 ? -11.578 -0.658 -24.875 1 96.06 62 GLU B CA 1
ATOM 1984 C C . GLU B 1 62 ? -10.188 -1.189 -24.547 1 96.06 62 GLU B C 1
ATOM 1986 O O . GLU B 1 62 ? -9.68 -2.076 -25.234 1 96.06 62 GLU B O 1
ATOM 1991 N N . TRP B 1 63 ? -9.672 -0.658 -23.531 1 94.25 63 TRP B N 1
ATOM 1992 C CA . TRP B 1 63 ? -8.32 -1.072 -23.172 1 94.25 63 TRP B CA 1
ATOM 1993 C C . TRP B 1 63 ? -8.273 -2.561 -22.844 1 94.25 63 TRP B C 1
ATOM 1995 O O . TRP B 1 63 ? -7.445 -3.297 -23.391 1 94.25 63 TRP B O 1
ATOM 2005 N N . CYS B 1 64 ? -9.18 -3.01 -22.016 1 94.94 64 CYS B N 1
ATOM 2006 C CA . CYS B 1 64 ? -9.211 -4.406 -21.594 1 94.94 64 CYS B CA 1
ATOM 2007 C C . CYS B 1 64 ? -9.492 -5.324 -22.781 1 94.94 64 CYS B C 1
ATOM 2009 O O . CYS B 1 64 ? -8.891 -6.391 -22.891 1 94.94 64 CYS B O 1
ATOM 2011 N N . THR B 1 65 ? -10.461 -4.879 -23.625 1 95.75 65 THR B N 1
ATOM 2012 C CA . THR B 1 65 ? -10.812 -5.66 -24.812 1 95.75 65 THR B CA 1
ATOM 2013 C C . THR B 1 65 ? -9.586 -5.879 -25.688 1 95.75 65 THR B C 1
ATOM 2015 O O . THR B 1 65 ? -9.297 -7.012 -26.078 1 95.75 65 THR B O 1
ATOM 2018 N N . LYS B 1 66 ? -8.867 -4.859 -25.938 1 95.12 66 LYS B N 1
ATOM 2019 C CA . LYS B 1 66 ? -7.699 -4.938 -26.812 1 95.12 66 LYS B CA 1
ATOM 2020 C C . LYS B 1 66 ? -6.578 -5.738 -26.156 1 95.12 66 LYS B C 1
ATOM 2022 O O . LYS B 1 66 ? -6.016 -6.648 -26.766 1 95.12 66 LYS B O 1
ATOM 2027 N N . HIS B 1 67 ? -6.309 -5.426 -24.906 1 93.94 67 HIS B N 1
ATOM 2028 C CA . HIS B 1 67 ? -5.176 -6.039 -24.219 1 93.94 67 HIS B CA 1
ATOM 2029 C C . HIS B 1 67 ? -5.41 -7.527 -24 1 93.94 67 HIS B C 1
ATOM 2031 O O . HIS B 1 67 ? -4.559 -8.352 -24.344 1 93.94 67 HIS B O 1
ATOM 2037 N N . HIS B 1 68 ? -6.512 -7.941 -23.484 1 95.62 68 HIS B N 1
ATOM 2038 C CA . HIS B 1 68 ? -6.793 -9.336 -23.188 1 95.62 68 HIS B CA 1
ATOM 2039 C C . HIS B 1 68 ? -7.086 -10.133 -24.453 1 95.62 68 HIS B C 1
ATOM 2041 O O . HIS B 1 68 ? -6.867 -11.344 -24.5 1 95.62 68 HIS B O 1
ATOM 2047 N N . GLY B 1 69 ? -7.629 -9.414 -25.469 1 95.31 69 GLY B N 1
ATOM 2048 C CA . GLY B 1 69 ? -7.723 -10.062 -26.766 1 95.31 69 GLY B CA 1
ATOM 2049 C C . GLY B 1 69 ? -6.371 -10.438 -27.344 1 95.31 69 GLY B C 1
ATOM 2050 O O . GLY B 1 69 ? -6.164 -11.586 -27.766 1 95.31 69 GLY B O 1
ATOM 2051 N N . ASN B 1 70 ? -5.43 -9.492 -27.281 1 94.31 70 ASN B N 1
ATOM 2052 C CA . ASN B 1 70 ? -4.098 -9.68 -27.844 1 94.31 70 ASN B CA 1
ATOM 2053 C C . ASN B 1 70 ? -3.32 -10.758 -27.094 1 94.31 70 ASN B C 1
ATOM 2055 O O . ASN B 1 70 ? -2.551 -11.508 -27.688 1 94.31 70 ASN B O 1
ATOM 2059 N N . SER B 1 71 ? -3.514 -10.883 -25.797 1 93.69 71 SER B N 1
ATOM 2060 C CA . SER B 1 71 ? -2.766 -11.844 -24.984 1 93.69 71 SER B CA 1
ATOM 2061 C C . SER B 1 71 ? -3.373 -13.242 -25.078 1 93.69 71 SER B C 1
ATOM 2063 O O . SER B 1 71 ? -2.756 -14.219 -24.656 1 93.69 71 SER B O 1
ATOM 2065 N N . GLY B 1 72 ? -4.637 -13.328 -25.656 1 96.81 72 GLY B N 1
ATOM 2066 C CA . GLY B 1 72 ? -5.332 -14.602 -25.734 1 96.81 72 GLY B CA 1
ATOM 2067 C C . GLY B 1 72 ? -6.148 -14.914 -24.5 1 96.81 72 GLY B C 1
ATOM 2068 O O . GLY B 1 72 ? -6.836 -15.938 -24.438 1 96.81 72 GLY B O 1
ATOM 2069 N N . LEU B 1 73 ? -6.164 -14.031 -23.547 1 97.62 73 LEU B N 1
ATOM 2070 C CA . LEU B 1 73 ? -6.867 -14.281 -22.297 1 97.62 73 LEU B CA 1
ATOM 2071 C C . LEU B 1 73 ? -8.375 -14.32 -22.516 1 97.62 73 LEU B C 1
ATOM 2073 O O . LEU B 1 73 ? -9.086 -15.094 -21.859 1 97.62 73 LEU B O 1
ATOM 2077 N N . THR B 1 74 ? -8.898 -13.445 -23.422 1 97.88 74 THR B N 1
ATOM 2078 C CA . THR B 1 74 ? -10.32 -13.445 -23.719 1 97.88 74 THR B CA 1
ATOM 2079 C C . THR B 1 74 ? -10.781 -14.828 -24.188 1 97.88 74 THR B C 1
ATOM 2081 O O . THR B 1 74 ? -11.734 -15.383 -23.641 1 97.88 74 THR B O 1
ATOM 2084 N N . LYS B 1 75 ? -10.086 -15.367 -25.141 1 98.31 75 LYS B N 1
ATOM 2085 C CA . LYS B 1 75 ? -10.422 -16.688 -25.641 1 98.31 75 LYS B CA 1
ATOM 2086 C C . LYS B 1 75 ? -10.266 -17.75 -24.562 1 98.31 75 LYS B C 1
ATOM 2088 O O . LYS B 1 75 ? -11.117 -18.641 -24.422 1 98.31 75 LYS B O 1
ATOM 2093 N N . ALA B 1 76 ? -9.188 -17.656 -23.797 1 98.5 76 ALA B N 1
ATOM 2094 C CA . ALA B 1 76 ? -8.93 -18.609 -22.734 1 98.5 76 ALA B CA 1
ATOM 2095 C C . ALA B 1 76 ? -10.062 -18.625 -21.703 1 98.5 76 ALA B C 1
ATOM 2097 O O . ALA B 1 76 ? -10.438 -19.672 -21.203 1 98.5 76 ALA B O 1
ATOM 2098 N N . CYS B 1 77 ? -10.633 -17.453 -21.391 1 98.69 77 CYS B N 1
ATOM 2099 C CA . CYS B 1 77 ? -11.719 -17.344 -20.422 1 98.69 77 CYS B CA 1
ATOM 2100 C C . CYS B 1 77 ? -12.984 -18 -20.953 1 98.69 77 CYS B C 1
ATOM 2102 O O . CYS B 1 77 ? -13.727 -18.641 -20.188 1 98.69 77 CYS B O 1
ATOM 2104 N N . ILE B 1 78 ? -13.258 -17.812 -22.219 1 98.44 78 ILE B N 1
ATOM 2105 C CA . ILE B 1 78 ? -14.445 -18.391 -22.828 1 98.44 78 ILE B CA 1
ATOM 2106 C C . ILE B 1 78 ? -14.344 -19.922 -22.812 1 98.44 78 ILE B C 1
ATOM 2108 O O . ILE B 1 78 ? -15.328 -20.609 -22.547 1 98.44 78 ILE B O 1
ATOM 2112 N N . GLU B 1 79 ? -13.141 -20.406 -22.984 1 98.62 79 GLU B N 1
ATOM 2113 C CA . GLU B 1 79 ? -12.914 -21.844 -23.109 1 98.62 79 GLU B CA 1
ATOM 2114 C C . GLU B 1 79 ? -12.781 -22.5 -21.734 1 98.62 79 GLU B C 1
ATOM 2116 O O . GLU B 1 79 ? -12.93 -23.719 -21.594 1 98.62 79 GLU B O 1
ATOM 2121 N N . SER B 1 80 ? -12.477 -21.688 -20.719 1 98.75 80 SER B N 1
ATOM 2122 C CA . SER B 1 80 ? -12.289 -22.234 -19.375 1 98.75 80 SER B CA 1
ATOM 2123 C C . SER B 1 80 ? -13.594 -22.75 -18.797 1 98.75 80 SER B C 1
ATOM 2125 O O . SER B 1 80 ? -14.672 -22.25 -19.125 1 98.75 80 SER B O 1
ATOM 2127 N N . THR B 1 81 ? -13.469 -23.812 -17.922 1 98.69 81 THR B N 1
ATOM 2128 C CA . THR B 1 81 ? -14.633 -24.312 -17.188 1 98.69 81 THR B CA 1
ATOM 2129 C C . THR B 1 81 ? -14.5 -24.016 -15.695 1 98.69 81 THR B C 1
ATOM 2131 O O . THR B 1 81 ? -15.352 -24.406 -14.898 1 98.69 81 THR B O 1
ATOM 2134 N N . THR B 1 82 ? -13.492 -23.344 -15.289 1 98.88 82 THR B N 1
ATOM 2135 C CA . THR B 1 82 ? -13.211 -23.047 -13.891 1 98.88 82 THR B CA 1
ATOM 2136 C C . THR B 1 82 ? -14.078 -21.875 -13.406 1 98.88 82 THR B C 1
ATOM 2138 O O . THR B 1 82 ? -14.086 -20.812 -14.016 1 98.88 82 THR B O 1
ATOM 2141 N N . THR B 1 83 ? -14.867 -22.094 -12.32 1 98.81 83 THR B N 1
ATOM 2142 C CA . THR B 1 83 ? -15.656 -21.031 -11.727 1 98.81 83 THR B CA 1
ATOM 2143 C C . THR B 1 83 ? -14.812 -20.188 -10.773 1 98.81 83 THR B C 1
ATOM 2145 O O . THR B 1 83 ? -13.727 -20.609 -10.367 1 98.81 83 THR B O 1
ATOM 2148 N N . ALA B 1 84 ? -15.305 -19.016 -10.461 1 98.69 84 ALA B N 1
ATOM 2149 C CA . ALA B 1 84 ? -14.633 -18.188 -9.469 1 98.69 84 ALA B CA 1
ATOM 2150 C C . ALA B 1 84 ? -14.484 -18.922 -8.141 1 98.69 84 ALA B C 1
ATOM 2152 O O . ALA B 1 84 ? -13.453 -18.812 -7.473 1 98.69 84 ALA B O 1
ATOM 2153 N N . GLU B 1 85 ? -15.523 -19.641 -7.754 1 98.81 85 GLU B N 1
ATOM 2154 C CA . GLU B 1 85 ? -15.508 -20.391 -6.508 1 98.81 85 GLU B CA 1
ATOM 2155 C C . GLU B 1 85 ? -14.414 -21.453 -6.52 1 98.81 85 GLU B C 1
ATOM 2157 O O . GLU B 1 85 ? -13.68 -21.609 -5.539 1 98.81 85 GLU B O 1
ATOM 2162 N N . GLN B 1 86 ? -14.297 -22.172 -7.617 1 98.88 86 GLN B N 1
ATOM 2163 C CA . GLN B 1 86 ? -13.273 -23.203 -7.75 1 98.88 86 GLN B CA 1
ATOM 2164 C C . GLN B 1 86 ? -11.875 -22.594 -7.699 1 98.88 86 GLN B C 1
ATOM 2166 O O . GLN B 1 86 ? -10.969 -23.141 -7.062 1 98.88 86 GLN B O 1
ATOM 2171 N N . ALA B 1 87 ? -11.727 -21.484 -8.383 1 98.88 87 ALA B N 1
ATOM 2172 C CA . ALA B 1 87 ? -10.445 -20.797 -8.391 1 98.88 87 ALA B CA 1
ATOM 2173 C C . ALA B 1 87 ? -10.055 -20.344 -6.984 1 98.88 87 ALA B C 1
ATOM 2175 O O . ALA B 1 87 ? -8.906 -20.516 -6.562 1 98.88 87 ALA B O 1
ATOM 2176 N N . ALA B 1 88 ? -11 -19.812 -6.223 1 98.88 88 ALA B N 1
ATOM 2177 C CA . ALA B 1 88 ? -10.766 -19.312 -4.867 1 98.88 88 ALA B CA 1
ATOM 2178 C C . ALA B 1 88 ? -10.398 -20.469 -3.93 1 98.88 88 ALA B C 1
ATOM 2180 O O . ALA B 1 88 ? -9.477 -20.344 -3.121 1 98.88 88 ALA B O 1
ATOM 2181 N N . GLU B 1 89 ? -11.141 -21.516 -4.059 1 98.88 89 GLU B N 1
ATOM 2182 C CA . GLU B 1 89 ? -10.875 -22.703 -3.234 1 98.88 89 GLU B CA 1
ATOM 2183 C C . GLU B 1 89 ? -9.484 -23.266 -3.518 1 98.88 89 GLU B C 1
ATOM 2185 O O . GLU B 1 89 ? -8.75 -23.625 -2.592 1 98.88 89 GLU B O 1
ATOM 2190 N N . GLY B 1 90 ? -9.141 -23.422 -4.82 1 98.88 90 GLY B N 1
ATOM 2191 C CA . GLY B 1 90 ? -7.824 -23.906 -5.199 1 98.88 90 GLY B CA 1
ATOM 2192 C C . GLY B 1 90 ? -6.703 -23 -4.711 1 98.88 90 GLY B C 1
ATOM 2193 O O . GLY B 1 90 ? -5.672 -23.484 -4.242 1 98.88 90 GLY B O 1
ATOM 2194 N N . LEU B 1 91 ? -6.941 -21.719 -4.812 1 98.94 91 LEU B N 1
ATOM 2195 C CA . LEU B 1 91 ? -5.961 -20.75 -4.355 1 98.94 91 LEU B CA 1
ATOM 2196 C C . LEU B 1 91 ? -5.719 -20.875 -2.855 1 98.94 91 LEU B C 1
ATOM 2198 O O . LEU B 1 91 ? -4.57 -20.938 -2.41 1 98.94 91 LEU B O 1
ATOM 2202 N N . LEU B 1 92 ? -6.797 -20.938 -2.066 1 98.94 92 LEU B N 1
ATOM 2203 C CA . LEU B 1 92 ? -6.688 -21.062 -0.617 1 98.94 92 LEU B CA 1
ATOM 2204 C C . LEU B 1 92 ? -5.984 -22.375 -0.239 1 98.94 92 LEU B C 1
ATOM 2206 O O . LEU B 1 92 ? -5.129 -22.391 0.648 1 98.94 92 LEU B O 1
ATOM 2210 N N . LYS B 1 93 ? -6.359 -23.453 -0.908 1 98.88 93 LYS B N 1
ATOM 2211 C CA . LYS B 1 93 ? -5.73 -24.75 -0.661 1 98.88 93 LYS B CA 1
ATOM 2212 C C . LYS B 1 93 ? -4.23 -24.688 -0.928 1 98.88 93 LYS B C 1
ATOM 2214 O O . LYS B 1 93 ? -3.434 -25.203 -0.145 1 98.88 93 LYS B O 1
ATOM 2219 N N . TYR B 1 94 ? -3.859 -24.094 -2.049 1 98.94 94 TYR B N 1
ATOM 2220 C CA . TYR B 1 94 ? -2.453 -23.938 -2.4 1 98.94 94 TYR B CA 1
ATOM 2221 C C . TYR B 1 94 ? -1.7 -23.172 -1.319 1 98.94 94 TYR B C 1
ATOM 2223 O O . TYR B 1 94 ? -0.621 -23.578 -0.892 1 98.94 94 TYR B O 1
ATOM 2231 N N . ILE B 1 95 ? -2.271 -22.047 -0.826 1 98.94 95 ILE B N 1
ATOM 2232 C CA . ILE B 1 95 ? -1.633 -21.203 0.176 1 98.94 95 ILE B CA 1
ATOM 2233 C C . ILE B 1 95 ? -1.512 -21.969 1.494 1 98.94 95 ILE B C 1
ATOM 2235 O O . ILE B 1 95 ? -0.453 -21.953 2.127 1 98.94 95 ILE B O 1
ATOM 2239 N N . LYS B 1 96 ? -2.543 -22.641 1.903 1 98.81 96 LYS B N 1
ATOM 2240 C CA . LYS B 1 96 ? -2.562 -23.344 3.184 1 98.81 96 LYS B CA 1
ATOM 2241 C C . LYS B 1 96 ? -1.577 -24.516 3.186 1 98.81 96 LYS B C 1
ATOM 2243 O O . LYS B 1 96 ? -1.094 -24.922 4.242 1 98.81 96 LYS B O 1
ATOM 2248 N N . LYS B 1 97 ? -1.275 -25.094 1.993 1 98.56 97 LYS B N 1
ATOM 2249 C CA . LYS B 1 97 ? -0.27 -26.141 1.878 1 98.56 97 LYS B CA 1
ATOM 2250 C C . LYS B 1 97 ? 1.094 -25.656 2.359 1 98.56 97 LYS B C 1
ATOM 2252 O O . LYS B 1 97 ? 1.835 -26.406 3 1 98.56 97 LYS B O 1
ATOM 2257 N N . HIS B 1 98 ? 1.404 -24.406 2.084 1 98.19 98 HIS B N 1
ATOM 2258 C CA . HIS B 1 98 ? 2.713 -23.859 2.41 1 98.19 98 HIS B CA 1
ATOM 2259 C C . HIS B 1 98 ? 2.656 -23.031 3.689 1 98.19 98 HIS B C 1
ATOM 2261 O O . HIS B 1 98 ? 3.666 -22.875 4.379 1 98.19 98 HIS B O 1
ATOM 2267 N N . ILE B 1 99 ? 1.461 -22.484 3.926 1 98.69 99 ILE B N 1
ATOM 2268 C CA . ILE B 1 99 ? 1.25 -21.609 5.074 1 98.69 99 ILE B CA 1
ATOM 2269 C C . ILE B 1 99 ? -0.033 -22.016 5.801 1 98.69 99 ILE B C 1
ATOM 2271 O O . ILE B 1 99 ? -1.038 -21.297 5.734 1 98.69 99 ILE B O 1
ATOM 2275 N N . PRO B 1 100 ? 0.011 -23.047 6.594 1 98.56 100 PRO B N 1
ATOM 2276 C CA . PRO B 1 100 ? -1.207 -23.531 7.246 1 98.56 100 PRO B CA 1
ATOM 2277 C C . PRO B 1 100 ? -1.689 -22.594 8.359 1 98.56 100 PRO B C 1
ATOM 2279 O O . PRO B 1 100 ? -2.887 -22.547 8.648 1 98.56 100 PRO B O 1
ATOM 2282 N N . LYS B 1 101 ? -0.654 -21.906 8.977 1 98.44 101 LYS B N 1
ATOM 2283 C CA . LYS B 1 101 ? -1.021 -21.016 10.078 1 98.44 101 LYS B CA 1
ATOM 2284 C C . LYS B 1 101 ? -1.587 -19.703 9.562 1 98.44 101 LYS B C 1
ATOM 2286 O O . LYS B 1 101 ? -0.933 -19 8.789 1 98.44 101 LYS B O 1
ATOM 2291 N N . SER B 1 102 ? -2.826 -19.344 9.977 1 98.44 102 SER B N 1
ATOM 2292 C CA . SER B 1 102 ? -3.488 -18.125 9.547 1 98.44 102 SER B CA 1
ATOM 2293 C C . SER B 1 102 ? -2.746 -16.891 10.039 1 98.44 102 SER B C 1
ATOM 2295 O O . SER B 1 102 ? -1.996 -16.953 11.016 1 98.44 102 SER B O 1
ATOM 2297 N N . ARG B 1 103 ? -2.855 -15.82 9.281 1 98.25 103 ARG B N 1
ATOM 2298 C CA . ARG B 1 103 ? -2.383 -14.492 9.633 1 98.25 103 ARG B CA 1
ATOM 2299 C C . ARG B 1 103 ? -0.861 -14.453 9.719 1 98.25 103 ARG B C 1
ATOM 2301 O O . ARG B 1 103 ? -0.298 -13.664 10.484 1 98.25 103 ARG B O 1
ATOM 2308 N N . THR B 1 104 ? -0.261 -15.336 8.898 1 98.25 104 THR B N 1
ATOM 2309 C CA . THR B 1 104 ? 1.196 -15.406 8.906 1 98.25 104 THR B CA 1
ATOM 2310 C C . THR B 1 104 ? 1.774 -14.883 7.598 1 98.25 104 THR B C 1
ATOM 2312 O O . THR B 1 104 ? 2.70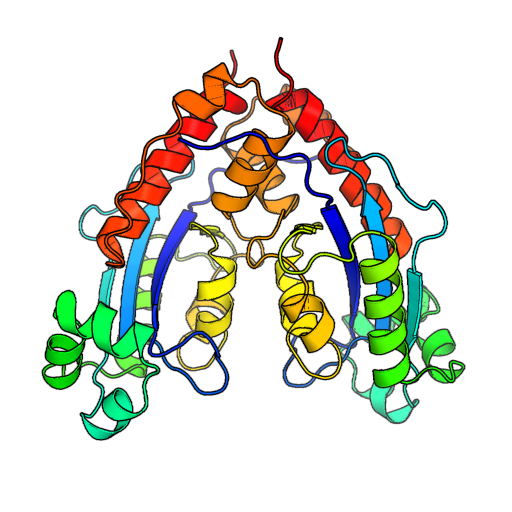3 -14.07 7.605 1 98.25 104 THR B O 1
ATOM 2315 N N . GLY B 1 105 ? 1.295 -15.336 6.449 1 98.69 105 GLY B N 1
ATOM 2316 C CA . GLY B 1 105 ? 1.779 -14.898 5.152 1 98.69 105 GLY B CA 1
ATOM 2317 C C . GLY B 1 105 ? 1.324 -13.492 4.793 1 98.69 105 GLY B C 1
ATOM 2318 O O . GLY B 1 105 ? 0.204 -13.094 5.117 1 98.69 105 GLY B O 1
ATOM 2319 N N . LEU B 1 106 ? 2.18 -12.727 4.168 1 98.81 106 LEU B N 1
ATOM 2320 C CA . LEU B 1 106 ? 1.839 -11.391 3.689 1 98.81 106 LEU B CA 1
ATOM 2321 C C . LEU B 1 106 ? 1.531 -11.414 2.195 1 98.81 106 LEU B C 1
ATOM 2323 O O . LEU B 1 106 ? 2.283 -12 1.412 1 98.81 106 LEU B O 1
ATOM 2327 N N . LEU B 1 107 ? 0.41 -10.836 1.815 1 98.94 107 LEU B N 1
ATOM 2328 C CA . LEU B 1 107 ? 0.162 -10.586 0.401 1 98.94 107 LEU B CA 1
ATOM 2329 C C . LEU B 1 107 ? 1.232 -9.664 -0.183 1 98.94 107 LEU B C 1
ATOM 2331 O O . LEU B 1 107 ? 1.557 -8.633 0.402 1 98.94 107 LEU B O 1
ATOM 2335 N N . ALA B 1 108 ? 1.829 -10.008 -1.298 1 98.94 108 ALA B N 1
ATOM 2336 C CA . ALA B 1 108 ? 2.908 -9.25 -1.917 1 98.94 108 ALA B CA 1
ATOM 2337 C C . ALA B 1 108 ? 2.68 -9.094 -3.418 1 98.94 108 ALA B C 1
ATOM 2339 O O . ALA B 1 108 ? 1.982 -9.898 -4.031 1 98.94 108 ALA B O 1
ATOM 2340 N N . GLY B 1 109 ? 3.232 -8.102 -4.023 1 98.69 109 GLY B N 1
ATOM 2341 C CA . GLY B 1 109 ? 3.156 -7.82 -5.449 1 98.69 109 GLY B CA 1
ATOM 2342 C C . GLY B 1 109 ? 3.498 -6.383 -5.793 1 98.69 109 GLY B C 1
ATOM 2343 O O . GLY B 1 109 ? 3.936 -5.621 -4.926 1 98.69 109 GLY B O 1
ATOM 2344 N N . ASN B 1 110 ? 3.443 -5.992 -7.074 1 97.94 110 ASN B N 1
ATOM 2345 C CA . ASN B 1 110 ? 3.541 -4.617 -7.551 1 97.94 110 ASN B CA 1
ATOM 2346 C C . ASN B 1 110 ? 2.168 -3.961 -7.664 1 97.94 110 ASN B C 1
ATOM 2348 O O . ASN B 1 110 ? 1.317 -4.418 -8.43 1 97.94 110 ASN B O 1
ATOM 2352 N N . SER B 1 111 ? 1.974 -2.836 -6.891 1 97.75 111 SER B N 1
ATOM 2353 C CA . SER B 1 111 ? 0.659 -2.213 -6.773 1 97.75 111 SER B CA 1
ATOM 2354 C C . SER B 1 111 ? -0.402 -3.234 -6.379 1 97.75 111 SER B C 1
ATOM 2356 O O . SER B 1 111 ? -1.479 -3.283 -6.973 1 97.75 111 SER B O 1
ATOM 2358 N N . VAL B 1 112 ? -0.041 -4.098 -5.375 1 98.62 112 VAL B N 1
ATOM 2359 C CA . VAL B 1 112 ? -0.819 -5.289 -5.051 1 98.62 112 VAL B CA 1
ATOM 2360 C C . VAL B 1 112 ? -2.098 -4.887 -4.32 1 98.62 112 VAL B C 1
ATOM 2362 O O . VAL B 1 112 ? -3.035 -5.684 -4.211 1 98.62 112 VAL B O 1
ATOM 2365 N N . HIS B 1 113 ? -2.189 -3.617 -3.844 1 98.25 113 HIS B N 1
ATOM 2366 C CA . HIS B 1 113 ? -3.42 -3.131 -3.23 1 98.25 113 HIS B CA 1
ATOM 2367 C C . HIS B 1 113 ? -4.57 -3.129 -4.23 1 98.25 113 HIS B C 1
ATOM 2369 O O . HIS B 1 113 ? -5.73 -3.287 -3.848 1 98.25 113 HIS B O 1
ATOM 2375 N N . ALA B 1 114 ? -4.23 -2.998 -5.5 1 97.5 114 ALA B N 1
ATOM 2376 C CA . ALA B 1 114 ? -5.25 -3.076 -6.543 1 97.5 114 ALA B CA 1
ATOM 2377 C C . ALA B 1 114 ? -5.824 -4.484 -6.645 1 97.5 114 ALA B C 1
ATOM 2379 O O . ALA B 1 114 ? -7.043 -4.664 -6.715 1 97.5 114 ALA B O 1
ATOM 2380 N N . ASP B 1 115 ? -4.969 -5.504 -6.652 1 98.56 115 ASP B N 1
ATOM 2381 C CA . ASP B 1 115 ? -5.422 -6.891 -6.645 1 98.56 115 ASP B CA 1
ATOM 2382 C C . ASP B 1 115 ? -6.234 -7.199 -5.391 1 98.56 115 ASP B C 1
ATOM 2384 O O . ASP B 1 115 ? -7.266 -7.871 -5.461 1 98.56 115 ASP B O 1
ATOM 2388 N N . LYS B 1 116 ? -5.715 -6.656 -4.258 1 98.69 116 LYS B N 1
ATOM 2389 C CA . LYS B 1 116 ? -6.379 -6.887 -2.979 1 98.69 116 LYS B CA 1
ATOM 2390 C C . LYS B 1 116 ? -7.816 -6.371 -3.006 1 98.69 116 LYS B C 1
ATOM 2392 O O . LYS B 1 116 ? -8.703 -6.965 -2.389 1 98.69 116 LYS B O 1
ATOM 2397 N N . SER B 1 117 ? -8.078 -5.277 -3.721 1 97.94 117 SER B N 1
ATOM 2398 C CA . SER B 1 117 ? -9.414 -4.695 -3.771 1 97.94 117 SER B CA 1
ATOM 2399 C C . SER B 1 117 ? -10.406 -5.66 -4.406 1 97.94 117 SER B C 1
ATOM 2401 O O . SER B 1 117 ? -11.609 -5.594 -4.129 1 97.94 117 SER B O 1
ATOM 2403 N N . PHE B 1 118 ? -9.953 -6.586 -5.262 1 98.5 118 PHE B N 1
ATOM 2404 C CA . PHE B 1 118 ? -10.797 -7.629 -5.836 1 98.5 118 PHE B CA 1
ATOM 2405 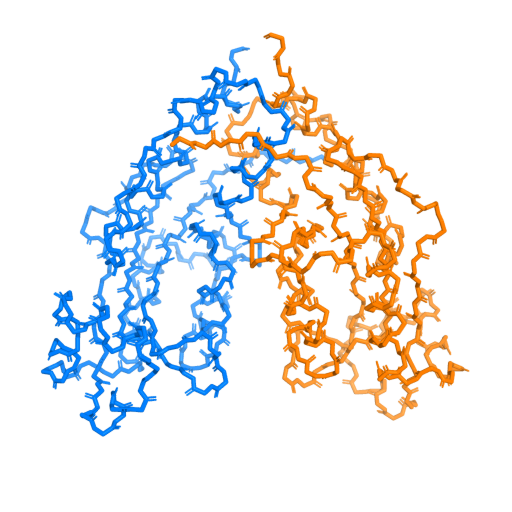C C . PHE B 1 118 ? -10.828 -8.859 -4.934 1 98.5 118 PHE B C 1
ATOM 2407 O O . PHE B 1 118 ? -11.875 -9.492 -4.785 1 98.5 118 PHE B O 1
ATOM 2414 N N . LEU B 1 119 ? -9.703 -9.148 -4.301 1 98.75 119 LEU B N 1
ATOM 2415 C CA . LEU B 1 119 ? -9.531 -10.383 -3.543 1 98.75 119 LEU B CA 1
ATOM 2416 C C . LEU B 1 119 ? -10.297 -10.328 -2.227 1 98.75 119 LEU B C 1
ATOM 2418 O O . LEU B 1 119 ? -10.562 -11.359 -1.609 1 98.75 119 LEU B O 1
ATOM 2422 N N . VAL B 1 120 ? -10.703 -9.117 -1.778 1 98.12 120 VAL B N 1
ATOM 2423 C CA . VAL B 1 120 ? -11.43 -8.977 -0.521 1 98.12 120 VAL B CA 1
ATOM 2424 C C . VAL B 1 120 ? -12.906 -9.281 -0.743 1 98.12 120 VAL B C 1
ATOM 2426 O O . VAL B 1 120 ? -13.688 -9.312 0.21 1 98.12 120 VAL B O 1
ATOM 2429 N N . LYS B 1 121 ? -13.305 -9.492 -2 1 97.44 121 LYS B N 1
ATOM 2430 C CA . LYS B 1 121 ? -14.695 -9.82 -2.33 1 97.44 121 LYS B CA 1
ATOM 2431 C C . LYS B 1 121 ? -14.891 -11.328 -2.432 1 97.44 121 LYS B C 1
ATOM 2433 O O . LYS B 1 121 ? -13.977 -12.055 -2.842 1 97.44 121 LYS B O 1
ATOM 2438 N N . ALA B 1 122 ? -16.141 -11.695 -2.137 1 97.56 122 ALA B N 1
ATOM 2439 C CA . ALA B 1 122 ? -16.469 -13.102 -2.355 1 97.56 122 ALA B CA 1
ATOM 2440 C C . ALA B 1 122 ? -16.312 -13.477 -3.824 1 97.56 122 ALA B C 1
ATOM 2442 O O . ALA B 1 122 ? -16.641 -12.688 -4.715 1 97.56 122 ALA B O 1
ATOM 2443 N N . PRO B 1 123 ? -15.742 -14.773 -4.094 1 98.44 123 PRO B N 1
ATOM 2444 C CA . PRO B 1 123 ? -15.422 -15.883 -3.184 1 98.44 123 PRO B CA 1
ATOM 2445 C C . PRO B 1 123 ? -13.969 -15.867 -2.723 1 98.44 123 PRO B C 1
ATOM 2447 O O . PRO B 1 123 ? -13.523 -16.797 -2.035 1 98.44 123 PRO B O 1
ATOM 2450 N N . TYR B 1 124 ? -13.258 -14.789 -2.982 1 98.81 124 TYR B N 1
ATOM 2451 C CA . TYR B 1 124 ? -11.82 -14.797 -2.744 1 98.81 124 TYR B CA 1
ATOM 2452 C C . TYR B 1 124 ? -11.492 -14.297 -1.343 1 98.81 124 TYR B C 1
ATOM 2454 O O . TYR B 1 124 ? -10.367 -14.445 -0.869 1 98.81 124 TYR B O 1
ATOM 2462 N N . ASP B 1 125 ? -12.453 -13.742 -0.661 1 98.38 125 ASP B N 1
ATOM 2463 C CA . ASP B 1 125 ? -12.25 -13.086 0.628 1 98.38 125 ASP B CA 1
ATOM 2464 C C . ASP B 1 125 ? -11.664 -14.055 1.651 1 98.38 125 ASP B C 1
ATOM 2466 O O . ASP B 1 125 ? -10.938 -13.648 2.557 1 98.38 125 ASP B O 1
ATOM 2470 N N . GLN B 1 126 ? -11.93 -15.352 1.53 1 98.38 126 GLN B N 1
ATOM 2471 C CA . GLN B 1 126 ? -11.383 -16.359 2.438 1 98.38 126 GLN B CA 1
ATOM 2472 C C . GLN B 1 126 ? -9.859 -16.391 2.357 1 98.38 126 GLN B C 1
ATOM 2474 O O . GLN B 1 126 ? -9.188 -16.719 3.338 1 98.38 126 GLN B O 1
ATOM 2479 N N . VAL B 1 127 ? -9.32 -16.078 1.182 1 98.81 127 VAL B N 1
ATOM 2480 C CA . VAL B 1 127 ? -7.875 -16.047 0.986 1 98.81 127 VAL B CA 1
ATOM 2481 C C . VAL B 1 127 ? -7.27 -14.906 1.804 1 98.81 127 VAL B C 1
ATOM 2483 O O . VAL B 1 127 ? -6.316 -15.117 2.557 1 98.81 127 VAL B O 1
ATOM 2486 N N . ILE B 1 128 ? -7.883 -13.727 1.698 1 98.62 128 ILE B N 1
ATOM 2487 C CA . ILE B 1 128 ? -7.387 -12.539 2.389 1 98.62 128 ILE B CA 1
ATOM 2488 C C . ILE B 1 128 ? -7.551 -12.719 3.896 1 98.62 128 ILE B C 1
ATOM 2490 O O . ILE B 1 128 ? -6.707 -12.266 4.676 1 98.62 128 ILE B O 1
ATOM 2494 N N . GLU B 1 129 ? -8.617 -13.391 4.289 1 98.12 129 GLU B N 1
ATOM 2495 C CA . GLU B 1 129 ? -8.859 -13.648 5.707 1 98.12 129 GLU B CA 1
ATOM 2496 C C . GLU B 1 129 ? -7.773 -14.547 6.301 1 98.12 129 GLU B C 1
ATOM 2498 O O . GLU B 1 129 ? -7.48 -14.461 7.496 1 98.12 129 GLU B O 1
ATOM 2503 N N . HIS B 1 130 ? -7.145 -15.406 5.484 1 98.81 130 HIS B N 1
ATOM 2504 C CA . HIS B 1 130 ? -6.105 -16.312 5.941 1 98.81 130 HIS B CA 1
ATOM 2505 C C . HIS B 1 130 ? -4.762 -15.609 6.062 1 98.81 130 HIS B C 1
ATOM 2507 O O . HIS B 1 130 ? -3.871 -16.078 6.773 1 98.81 130 HIS B O 1
ATOM 2513 N N . LEU B 1 131 ? -4.586 -14.492 5.406 1 98.88 131 LEU B N 1
ATOM 2514 C CA . LEU B 1 131 ? -3.307 -13.797 5.348 1 98.88 131 LEU B CA 1
ATOM 2515 C C . LEU B 1 131 ? -3.23 -12.703 6.414 1 98.88 131 LEU B C 1
ATOM 2517 O O . LEU B 1 131 ? -4.254 -12.297 6.969 1 98.88 131 LEU B O 1
ATOM 2521 N N . HIS B 1 132 ? -2.002 -12.297 6.758 1 98.62 132 HIS B N 1
ATOM 2522 C CA . HIS B 1 132 ? -1.791 -11.125 7.602 1 98.62 132 HIS B CA 1
ATOM 2523 C C . HIS B 1 132 ? -2.387 -9.875 6.973 1 98.62 132 HIS B C 1
ATOM 2525 O O . HIS B 1 132 ? -2.486 -9.781 5.746 1 98.62 132 HIS B O 1
ATOM 2531 N N . TYR B 1 133 ? -2.805 -8.898 7.754 1 97.5 133 TYR B N 1
ATOM 2532 C CA . TYR B 1 133 ? -3.518 -7.738 7.234 1 97.5 133 TYR B CA 1
ATOM 2533 C C . TYR B 1 133 ? -2.574 -6.812 6.473 1 97.5 133 TYR B C 1
ATOM 2535 O O . TYR B 1 133 ? -3.006 -6.055 5.602 1 97.5 133 TYR B O 1
ATOM 2543 N N . ARG B 1 134 ? -1.246 -6.852 6.832 1 98.31 134 ARG B N 1
ATOM 2544 C CA . ARG B 1 134 ? -0.28 -6.02 6.121 1 98.31 134 ARG B CA 1
ATOM 2545 C C . ARG B 1 134 ? 0.054 -6.609 4.758 1 98.31 134 ARG B C 1
ATOM 2547 O O . ARG B 1 134 ? -0.216 -7.785 4.5 1 98.31 134 ARG B O 1
ATOM 2554 N N . ILE B 1 135 ? 0.559 -5.801 3.848 1 98.81 135 ILE B N 1
ATOM 2555 C CA . ILE B 1 135 ? 0.983 -6.25 2.527 1 98.81 135 ILE B CA 1
ATOM 2556 C C . ILE B 1 135 ? 2.426 -5.816 2.273 1 98.81 135 ILE B C 1
ATOM 2558 O O . ILE B 1 135 ? 2.953 -4.953 2.977 1 98.81 135 ILE B O 1
ATOM 2562 N N . LEU B 1 136 ? 3.113 -6.441 1.38 1 98.88 136 LEU B N 1
ATOM 2563 C CA . LEU B 1 136 ? 4.391 -6 0.827 1 98.88 136 LEU B CA 1
ATOM 2564 C C . LEU B 1 136 ? 4.234 -5.582 -0.632 1 98.88 136 LEU B C 1
ATOM 2566 O O . LEU B 1 136 ? 4.273 -6.426 -1.531 1 98.88 136 LEU B O 1
ATOM 2570 N N . ASP B 1 137 ? 4.074 -4.297 -0.805 1 98.88 137 ASP B N 1
ATOM 2571 C CA . ASP B 1 137 ? 3.885 -3.711 -2.129 1 98.88 137 ASP B CA 1
ATOM 2572 C C . ASP B 1 137 ? 5.211 -3.211 -2.701 1 98.88 137 ASP B C 1
ATOM 2574 O O . ASP B 1 137 ? 5.719 -2.17 -2.283 1 98.88 137 ASP B O 1
ATOM 2578 N N . VAL B 1 138 ? 5.754 -3.867 -3.723 1 98.75 138 VAL B N 1
ATOM 2579 C CA . VAL B 1 138 ? 7.059 -3.566 -4.301 1 98.75 138 VAL B CA 1
ATOM 2580 C C . VAL B 1 138 ? 7.055 -2.154 -4.883 1 98.75 138 VAL B C 1
ATOM 2582 O O . VAL B 1 138 ? 8.07 -1.45 -4.828 1 98.75 138 VAL B O 1
ATOM 2585 N N . SER B 1 139 ? 5.895 -1.684 -5.383 1 98.25 139 SER B N 1
ATOM 2586 C CA . SER B 1 139 ? 5.789 -0.341 -5.941 1 98.25 139 SER B CA 1
ATOM 2587 C C . SER B 1 139 ? 6.027 0.724 -4.879 1 98.25 139 SER B C 1
ATOM 2589 O O . SER B 1 139 ? 6.477 1.829 -5.188 1 98.25 139 SER B O 1
ATOM 2591 N N . THR B 1 140 ? 5.699 0.446 -3.605 1 98.81 140 THR B N 1
ATOM 2592 C CA . THR B 1 140 ? 6.023 1.361 -2.518 1 98.81 140 THR B CA 1
ATOM 2593 C C . THR B 1 140 ? 7.531 1.58 -2.428 1 98.81 140 THR B C 1
ATOM 2595 O O . THR B 1 140 ? 7.992 2.717 -2.303 1 98.81 140 THR B O 1
ATOM 2598 N N . ILE B 1 141 ? 8.305 0.466 -2.445 1 98.69 141 ILE B N 1
ATOM 2599 C CA . ILE B 1 141 ? 9.758 0.558 -2.363 1 98.69 141 ILE B CA 1
ATOM 2600 C C . ILE B 1 141 ? 10.297 1.319 -3.572 1 98.69 141 ILE B C 1
ATOM 2602 O O . ILE B 1 141 ? 11.188 2.162 -3.436 1 98.69 141 ILE B O 1
ATOM 2606 N N . LYS B 1 142 ? 9.742 1.088 -4.75 1 98.31 142 LYS B N 1
ATOM 2607 C CA . LYS B 1 142 ? 10.125 1.797 -5.965 1 98.31 142 LYS B CA 1
ATOM 2608 C C . LYS B 1 142 ? 9.891 3.297 -5.828 1 98.31 142 LYS B C 1
ATOM 2610 O O . LYS B 1 142 ? 10.758 4.102 -6.176 1 98.31 142 LYS B O 1
ATOM 2615 N N . GLU B 1 143 ? 8.727 3.66 -5.324 1 98.56 143 GLU B N 1
ATOM 2616 C CA . GLU B 1 143 ? 8.383 5.074 -5.207 1 98.56 143 GLU B CA 1
ATOM 2617 C C . GLU B 1 143 ? 9.25 5.766 -4.16 1 98.56 143 GLU B C 1
ATOM 2619 O O . GLU B 1 143 ? 9.602 6.941 -4.312 1 98.56 143 GLU B O 1
ATOM 2624 N N . ALA B 1 144 ? 9.539 5.062 -3.078 1 98.75 144 ALA B N 1
ATOM 2625 C CA . ALA B 1 144 ? 10.5 5.594 -2.113 1 98.75 144 ALA B CA 1
ATOM 2626 C C . ALA B 1 144 ? 11.859 5.816 -2.764 1 98.75 144 ALA B C 1
ATOM 2628 O O . ALA B 1 144 ? 12.469 6.875 -2.598 1 98.75 144 ALA B O 1
ATOM 2629 N N . ALA B 1 145 ? 12.344 4.812 -3.521 1 98.25 145 ALA B N 1
ATOM 2630 C CA . ALA B 1 145 ? 13.625 4.91 -4.207 1 98.25 145 ALA B CA 1
ATOM 2631 C C . ALA B 1 145 ? 13.648 6.094 -5.168 1 98.25 145 ALA B C 1
ATOM 2633 O O . ALA B 1 145 ? 14.625 6.84 -5.227 1 98.25 145 ALA B O 1
ATOM 2634 N N . ARG B 1 146 ? 12.578 6.262 -5.945 1 98.12 146 ARG B N 1
ATOM 2635 C CA . ARG B 1 146 ? 12.492 7.34 -6.922 1 98.12 146 ARG B CA 1
ATOM 2636 C C . ARG B 1 146 ? 12.633 8.703 -6.25 1 98.12 146 ARG B C 1
ATOM 2638 O O . ARG B 1 146 ? 13.102 9.664 -6.871 1 98.12 146 ARG B O 1
ATOM 2645 N N . ARG B 1 147 ? 12.297 8.82 -5.004 1 98.19 147 ARG B N 1
ATOM 2646 C CA . ARG B 1 147 ? 12.32 10.094 -4.293 1 98.19 147 ARG B CA 1
ATOM 2647 C C . ARG B 1 147 ? 13.641 10.281 -3.547 1 98.19 147 ARG B C 1
ATOM 2649 O O . ARG B 1 147 ? 14.172 11.391 -3.475 1 98.19 147 ARG B O 1
ATOM 2656 N N . TRP B 1 148 ? 14.18 9.156 -3.07 1 98.12 148 TRP B N 1
ATOM 2657 C CA . TRP B 1 148 ? 15.188 9.359 -2.033 1 98.12 148 TRP B CA 1
ATOM 2658 C C . TRP B 1 148 ? 16.5 8.703 -2.424 1 98.12 148 TRP B C 1
ATOM 2660 O O . TRP B 1 148 ? 17.562 9.031 -1.864 1 98.12 148 TRP B O 1
ATOM 2670 N N . ALA B 1 149 ? 16.547 7.738 -3.346 1 97.5 149 ALA B N 1
ATOM 2671 C CA . ALA B 1 149 ? 17.75 6.984 -3.664 1 97.5 149 ALA B CA 1
ATOM 2672 C C . ALA B 1 149 ? 18.594 7.711 -4.711 1 97.5 149 ALA B C 1
ATOM 2674 O O . ALA B 1 149 ? 18.078 8.547 -5.457 1 97.5 149 ALA B O 1
ATOM 2675 N N . PRO B 1 150 ? 19.906 7.441 -4.758 1 95.94 150 PRO B N 1
ATOM 2676 C CA . PRO B 1 150 ? 20.734 7.984 -5.832 1 95.94 150 PRO B CA 1
ATOM 2677 C C . PRO B 1 150 ? 20.297 7.508 -7.215 1 95.94 150 PRO B C 1
ATOM 2679 O O . PRO B 1 150 ? 19.797 6.395 -7.359 1 95.94 150 PRO B O 1
ATOM 2682 N N . GLU B 1 151 ? 20.578 8.336 -8.156 1 94.44 151 GLU B N 1
ATOM 2683 C CA . GLU B 1 151 ? 20.188 8.047 -9.531 1 94.44 151 GLU B CA 1
ATOM 2684 C C . GLU B 1 151 ? 20.828 6.746 -10.023 1 94.44 151 GLU B C 1
ATOM 2686 O O . GLU B 1 151 ? 20.234 6.027 -10.836 1 94.44 151 GLU B O 1
ATOM 2691 N N . SER B 1 152 ? 22.016 6.457 -9.531 1 93.69 152 SER B N 1
ATOM 2692 C CA . SER B 1 152 ? 22.734 5.258 -9.961 1 93.69 152 SER B CA 1
ATOM 2693 C C . SER B 1 152 ? 21.953 3.994 -9.609 1 93.69 152 SER B C 1
ATOM 2695 O O . SER B 1 152 ? 21.984 3.012 -10.352 1 93.69 152 SER B O 1
ATOM 2697 N N . ILE B 1 153 ? 21.219 4.023 -8.516 1 94.81 153 ILE B N 1
ATOM 2698 C CA . ILE B 1 153 ? 20.422 2.881 -8.094 1 94.81 153 ILE B CA 1
ATOM 2699 C C . ILE B 1 153 ? 19.172 2.771 -8.984 1 94.81 153 ILE B C 1
ATOM 2701 O O . ILE B 1 153 ? 18.766 1.67 -9.359 1 94.81 153 ILE B O 1
ATOM 2705 N N . LEU B 1 154 ? 18.594 3.914 -9.328 1 95.94 154 LEU B N 1
ATOM 2706 C CA . LEU B 1 154 ? 17.391 3.934 -10.148 1 95.94 154 LEU B CA 1
ATOM 2707 C C . LEU B 1 154 ? 17.672 3.371 -11.539 1 95.94 154 LEU B C 1
ATOM 2709 O O . LEU B 1 154 ? 16.812 2.689 -12.117 1 95.94 154 LEU B O 1
ATOM 2713 N N . LYS B 1 155 ? 18.844 3.607 -12.047 1 94.31 155 LYS B N 1
ATOM 2714 C CA . LYS B 1 155 ? 19.219 3.201 -13.398 1 94.31 155 LYS B CA 1
ATOM 2715 C C . LYS B 1 155 ? 19.344 1.683 -13.5 1 94.31 155 LYS B C 1
ATOM 2717 O O . LYS B 1 155 ? 19.234 1.12 -14.594 1 94.31 155 LYS B O 1
ATOM 2722 N N . ASN B 1 156 ? 19.5 1.046 -12.367 1 94.62 156 ASN B N 1
ATOM 2723 C CA . ASN B 1 156 ? 19.766 -0.388 -12.383 1 94.62 156 ASN B CA 1
ATOM 2724 C C . ASN B 1 156 ? 18.547 -1.194 -11.953 1 94.62 156 ASN B C 1
ATOM 2726 O O . ASN B 1 156 ? 18.641 -2.408 -11.758 1 94.62 156 ASN B O 1
ATOM 2730 N N . ILE B 1 157 ? 17.422 -0.495 -11.688 1 94.44 157 ILE B N 1
ATOM 2731 C CA . ILE B 1 157 ? 16.188 -1.216 -11.414 1 94.44 157 ILE B CA 1
ATOM 2732 C C . ILE B 1 157 ? 15.805 -2.078 -12.617 1 94.44 157 ILE B C 1
ATOM 2734 O O . ILE B 1 157 ? 15.766 -1.593 -13.75 1 94.44 157 ILE B O 1
ATOM 2738 N N . PRO B 1 158 ? 15.562 -3.332 -12.375 1 92.69 158 PRO B N 1
ATOM 2739 C CA . PRO B 1 158 ? 15.227 -4.203 -13.5 1 92.69 158 PRO B CA 1
ATOM 2740 C C . PRO B 1 158 ? 14.039 -3.695 -14.305 1 92.69 158 PRO B C 1
ATOM 2742 O O . PRO B 1 158 ? 13.07 -3.193 -13.734 1 92.69 158 PRO B O 1
ATOM 2745 N N . ARG B 1 159 ? 14.219 -3.805 -15.547 1 88.25 159 ARG B N 1
ATOM 2746 C CA . ARG B 1 159 ? 13.133 -3.389 -16.438 1 88.25 159 ARG B CA 1
ATOM 2747 C C . ARG B 1 159 ? 12.062 -4.469 -16.531 1 88.25 159 ARG B C 1
ATOM 2749 O O . ARG B 1 159 ? 12.367 -5.629 -16.812 1 88.25 159 ARG B O 1
ATOM 2756 N N . LYS B 1 160 ? 10.797 -4.047 -16.25 1 87.75 160 LYS B N 1
ATOM 2757 C CA . LYS B 1 160 ? 9.68 -4.973 -16.391 1 87.75 160 LYS B CA 1
ATOM 2758 C C . LYS B 1 160 ? 9.164 -4.98 -17.828 1 87.75 160 LYS B C 1
ATOM 2760 O O . LYS B 1 160 ? 9.094 -3.936 -18.484 1 87.75 160 LYS B O 1
ATOM 2765 N N . GLN B 1 161 ? 8.836 -6.125 -18.312 1 84.69 161 GLN B N 1
ATOM 2766 C CA . GLN B 1 161 ? 8.297 -6.262 -19.656 1 84.69 161 GLN B CA 1
ATOM 2767 C C . GLN B 1 161 ? 6.816 -5.91 -19.703 1 84.69 161 GLN B C 1
ATOM 2769 O O . GLN B 1 161 ? 6.289 -5.531 -20.75 1 84.69 161 GLN B O 1
ATOM 2774 N N . MET B 1 162 ? 6.195 -5.996 -18.547 1 80.81 162 MET B N 1
ATOM 2775 C CA . MET B 1 162 ? 4.785 -5.641 -18.422 1 80.81 162 MET B CA 1
ATOM 2776 C C . MET B 1 162 ? 3.938 -6.445 -19.406 1 80.81 162 MET B C 1
ATOM 2778 O O . MET B 1 162 ? 3.154 -5.875 -20.172 1 80.81 162 MET B O 1
ATOM 2782 N N . LEU B 1 163 ? 4.102 -7.703 -19.438 1 82.5 163 LEU B N 1
ATOM 2783 C CA . LEU B 1 163 ? 3.408 -8.594 -20.359 1 82.5 163 LEU B CA 1
ATOM 2784 C C . LEU B 1 163 ? 1.931 -8.711 -20 1 82.5 163 LEU B C 1
ATOM 2786 O O . LEU B 1 163 ? 1.129 -9.203 -20.797 1 82.5 163 LEU B O 1
ATOM 2790 N N . HIS B 1 164 ? 1.546 -8.172 -18.859 1 83 164 HIS B N 1
ATOM 2791 C CA . HIS B 1 164 ? 0.181 -8.242 -18.344 1 83 164 HIS B CA 1
ATOM 2792 C C . HIS B 1 164 ? -0.333 -9.672 -18.328 1 83 164 HIS B C 1
ATOM 2794 O O . HIS B 1 164 ? -1.47 -9.938 -18.734 1 83 164 HIS B O 1
ATOM 2800 N N . GLU B 1 165 ? 0.536 -10.586 -18.141 1 89.56 165 GLU B N 1
ATOM 2801 C CA . GLU B 1 165 ? 0.26 -11.961 -17.75 1 89.56 165 GLU B CA 1
ATOM 2802 C C . GLU B 1 165 ? 0.615 -12.203 -16.297 1 89.56 165 GLU B C 1
ATOM 2804 O O . GLU B 1 165 ? 1.731 -11.906 -15.859 1 89.56 165 GLU B O 1
ATOM 2809 N N . ALA B 1 166 ? -0.318 -12.781 -15.617 1 93.5 166 ALA B N 1
ATOM 2810 C CA . ALA B 1 166 ? -0.262 -12.812 -14.156 1 93.5 166 ALA B CA 1
ATOM 2811 C C . ALA B 1 166 ? 1.024 -13.477 -13.672 1 93.5 166 ALA B C 1
ATOM 2813 O O . ALA B 1 166 ? 1.75 -12.906 -12.852 1 93.5 166 ALA B O 1
ATOM 2814 N N . ARG B 1 167 ? 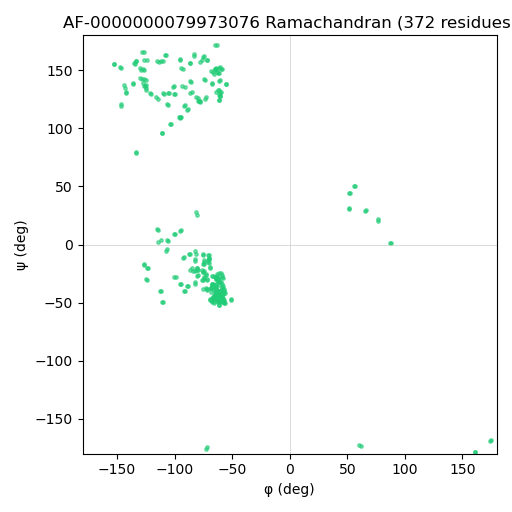1.352 -14.648 -14.211 1 95.75 167 ARG B N 1
ATOM 2815 C CA . ARG B 1 167 ? 2.551 -15.367 -13.789 1 95.75 167 ARG B CA 1
ATOM 2816 C C . ARG B 1 167 ? 3.807 -14.547 -14.078 1 95.75 167 ARG B C 1
ATOM 2818 O O . ARG B 1 167 ? 4.629 -14.336 -13.18 1 95.75 167 ARG B O 1
ATOM 2825 N N . ALA B 1 168 ? 3.945 -14.094 -15.305 1 95 168 ALA B N 1
ATOM 2826 C CA . ALA B 1 168 ? 5.121 -13.328 -15.711 1 95 168 ALA B CA 1
ATOM 2827 C C . ALA B 1 168 ? 5.281 -12.07 -14.859 1 95 168 ALA B C 1
ATOM 2829 O O . ALA B 1 168 ? 6.391 -11.727 -14.445 1 95 168 ALA B O 1
ATOM 2830 N N . ASP B 1 169 ? 4.203 -11.422 -14.594 1 96.5 169 ASP B N 1
ATOM 2831 C CA . ASP B 1 169 ? 4.234 -10.188 -13.805 1 96.5 169 ASP B CA 1
ATOM 2832 C C . ASP B 1 169 ? 4.711 -10.461 -12.383 1 96.5 169 ASP B C 1
ATOM 2834 O O . ASP B 1 169 ? 5.43 -9.641 -11.797 1 96.5 169 ASP B O 1
ATOM 2838 N N . ILE B 1 170 ? 4.324 -11.602 -11.781 1 98 170 ILE B N 1
ATOM 2839 C CA . ILE B 1 170 ? 4.754 -11.953 -10.43 1 98 170 ILE B CA 1
ATOM 2840 C C . ILE B 1 170 ? 6.262 -12.18 -10.414 1 98 170 ILE B C 1
ATOM 2842 O O . ILE B 1 170 ? 6.969 -11.664 -9.547 1 98 170 ILE B O 1
ATOM 2846 N N . LEU B 1 171 ? 6.734 -12.969 -11.359 1 97.06 171 LEU B N 1
ATOM 2847 C CA . LEU B 1 171 ? 8.156 -13.297 -11.391 1 97.06 171 LEU B CA 1
ATOM 2848 C C . LEU B 1 171 ? 9 -12.039 -11.57 1 97.06 171 LEU B C 1
ATOM 2850 O O . LEU B 1 171 ? 10.055 -11.898 -10.938 1 97.06 171 LEU B O 1
ATOM 2854 N N . GLU B 1 172 ? 8.547 -11.141 -12.391 1 97.44 172 GLU B N 1
ATOM 2855 C CA . GLU B 1 172 ? 9.234 -9.859 -12.547 1 97.44 172 GLU B CA 1
ATOM 2856 C C . GLU B 1 172 ? 9.203 -9.055 -11.258 1 97.44 172 GLU B C 1
ATOM 2858 O O . GLU B 1 172 ? 10.172 -8.367 -10.922 1 97.44 172 GLU B O 1
ATOM 2863 N N . SER B 1 173 ? 8.07 -9.102 -10.562 1 98.12 173 SER B N 1
ATOM 2864 C CA . SER B 1 173 ? 7.953 -8.383 -9.297 1 98.12 173 SER B CA 1
ATOM 2865 C C . SER B 1 173 ? 8.922 -8.945 -8.258 1 98.12 173 SER B C 1
ATOM 2867 O O . SER B 1 173 ? 9.531 -8.188 -7.496 1 98.12 173 SER B O 1
ATOM 2869 N N . ILE B 1 174 ? 9.031 -10.297 -8.203 1 98.56 174 ILE B N 1
ATOM 2870 C CA . ILE B 1 174 ? 9.961 -10.93 -7.277 1 98.56 174 ILE B CA 1
ATOM 2871 C C . ILE B 1 174 ? 11.391 -10.508 -7.605 1 98.56 174 ILE B C 1
ATOM 2873 O O . ILE B 1 174 ? 12.172 -10.203 -6.707 1 98.56 174 ILE B O 1
ATOM 2877 N N . GLN B 1 175 ? 11.727 -10.453 -8.891 1 97.94 175 GLN B N 1
ATOM 2878 C CA . GLN B 1 175 ? 13.055 -10.023 -9.305 1 97.94 175 GLN B CA 1
ATOM 2879 C C . GLN B 1 175 ? 13.328 -8.578 -8.883 1 97.94 175 GLN B C 1
ATOM 2881 O O . GLN B 1 175 ? 14.422 -8.258 -8.422 1 97.94 175 GLN B O 1
ATOM 2886 N N . GLU B 1 176 ? 12.344 -7.766 -9.102 1 98.19 176 GLU B N 1
ATOM 2887 C CA . GLU B 1 176 ? 12.477 -6.375 -8.672 1 98.19 176 GLU B CA 1
ATOM 2888 C C . GLU B 1 176 ? 12.664 -6.277 -7.16 1 98.19 176 GLU B C 1
ATOM 2890 O O . GLU B 1 176 ? 13.484 -5.496 -6.68 1 98.19 176 GLU B O 1
ATOM 2895 N N . ALA B 1 177 ? 11.938 -7.031 -6.41 1 98.69 177 ALA B N 1
ATOM 2896 C CA . ALA B 1 177 ? 12.078 -7.059 -4.957 1 98.69 177 ALA B CA 1
ATOM 2897 C C . ALA B 1 177 ? 13.477 -7.5 -4.547 1 98.69 177 ALA B C 1
ATOM 2899 O O . ALA B 1 177 ? 14.062 -6.949 -3.609 1 98.69 177 ALA B O 1
ATOM 2900 N N . LYS B 1 178 ? 13.969 -8.531 -5.23 1 98.5 178 LYS B N 1
ATOM 2901 C CA . LYS B 1 178 ? 15.328 -8.992 -4.957 1 98.5 178 LYS B CA 1
ATOM 2902 C C . LYS B 1 178 ? 16.344 -7.879 -5.164 1 98.5 178 LYS B C 1
ATOM 2904 O O . LYS B 1 178 ? 17.297 -7.734 -4.383 1 98.5 178 LYS B O 1
ATOM 2909 N N . TYR B 1 179 ? 16.188 -7.125 -6.207 1 98.12 179 TYR B N 1
ATOM 2910 C CA . TYR B 1 179 ? 17.062 -5.992 -6.453 1 98.12 179 TYR B CA 1
ATOM 2911 C C . TYR B 1 179 ? 17.031 -5.008 -5.289 1 98.12 179 TYR B C 1
ATOM 2913 O O . TYR B 1 179 ? 18.078 -4.594 -4.789 1 98.12 179 TYR B O 1
ATOM 2921 N N . TYR B 1 180 ? 15.836 -4.633 -4.863 1 98.12 180 TYR B N 1
ATOM 2922 C CA . TYR B 1 180 ? 15.703 -3.672 -3.777 1 98.12 180 TYR B CA 1
ATOM 2923 C C . TYR B 1 180 ? 16.266 -4.234 -2.479 1 98.12 180 TYR B C 1
ATOM 2925 O O . TYR B 1 180 ? 16.859 -3.5 -1.684 1 98.12 180 TYR B O 1
ATOM 2933 N N . ARG B 1 181 ? 15.992 -5.531 -2.234 1 98.38 181 ARG B N 1
ATOM 2934 C CA . ARG B 1 181 ? 16.562 -6.184 -1.062 1 98.38 181 ARG B CA 1
ATOM 2935 C C . ARG B 1 181 ? 18.078 -5.961 -0.997 1 98.38 181 ARG B C 1
ATOM 2937 O O . ARG B 1 181 ? 18.594 -5.547 0.037 1 98.38 181 ARG B O 1
ATOM 2944 N N . GLU B 1 182 ? 18.75 -6.172 -2.08 1 97.12 182 GLU B N 1
ATOM 2945 C CA . GLU B 1 182 ? 20.203 -6.039 -2.148 1 97.12 182 GLU B CA 1
ATOM 2946 C C . GLU B 1 182 ? 20.625 -4.574 -2.084 1 97.12 182 GLU B C 1
ATOM 2948 O O . GLU B 1 182 ? 21.609 -4.234 -1.424 1 97.12 182 GLU B O 1
ATOM 2953 N N . ALA B 1 183 ? 19.891 -3.762 -2.707 1 96.31 183 ALA B N 1
ATOM 2954 C CA . ALA B 1 183 ? 20.281 -2.361 -2.85 1 96.31 183 ALA B CA 1
ATOM 2955 C C . ALA B 1 183 ? 20.062 -1.598 -1.546 1 96.31 183 ALA B C 1
ATOM 2957 O O . ALA B 1 183 ? 20.812 -0.668 -1.235 1 96.31 183 ALA B O 1
ATOM 2958 N N . PHE B 1 184 ? 19.047 -2.025 -0.756 1 97.31 184 PHE B N 1
ATOM 2959 C CA . PHE B 1 184 ? 18.641 -1.12 0.313 1 97.31 184 PHE B CA 1
ATOM 2960 C C . PHE B 1 184 ? 18.719 -1.817 1.667 1 97.31 184 PHE B C 1
ATOM 2962 O O . PHE B 1 184 ? 18.969 -1.176 2.689 1 97.31 184 PHE B O 1
ATOM 2969 N N . PHE B 1 185 ? 18.516 -3.105 1.709 1 97.44 185 PHE B N 1
ATOM 2970 C CA . PHE B 1 185 ? 18.172 -3.641 3.021 1 97.44 185 PHE B CA 1
ATOM 2971 C C . PHE B 1 185 ? 19.297 -4.523 3.553 1 97.44 185 PHE B C 1
ATOM 2973 O O . PHE B 1 185 ? 19.469 -4.664 4.766 1 97.44 185 PHE B O 1
ATOM 2980 N N . VAL B 1 186 ? 19.922 -5.336 2.693 1 91 186 VAL B N 1
ATOM 2981 C CA . VAL B 1 186 ? 20.922 -6.293 3.16 1 91 186 VAL B CA 1
ATOM 2982 C C . VAL B 1 186 ? 22.266 -5.59 3.357 1 91 186 VAL B C 1
ATOM 2984 O O . VAL B 1 186 ? 23.156 -6.125 4.008 1 91 186 VAL B O 1
ATOM 2987 N N . ARG B 1 187 ? 22.328 -4.27 3.615 1 68.75 187 ARG B N 1
ATOM 2988 C CA . ARG B 1 187 ? 23.641 -3.633 3.643 1 68.75 187 ARG B CA 1
ATOM 2989 C C . ARG B 1 187 ? 24.516 -4.23 4.734 1 68.75 187 ARG B C 1
ATOM 2991 O O . ARG B 1 187 ? 24.016 -4.648 5.781 1 68.75 187 ARG B O 1
ATOM 2998 N N . GLU B 1 188 ? 25.703 -4.711 4.352 1 51.53 188 GLU B N 1
ATOM 2999 C CA . GLU B 1 188 ? 26.797 -5.035 5.266 1 51.53 188 GLU B CA 1
ATOM 3000 C C . GLU B 1 188 ? 27.031 -3.91 6.27 1 51.53 188 GLU B C 1
ATOM 3002 O O . GLU B 1 188 ? 26.75 -2.742 5.977 1 51.53 188 GLU B O 1
#

pLDDT: mean 96.58, std 5.21, range [51.53, 98.94]

InterPro domains:
  IPR012337 Ribonuclease H-like superfamily [SSF53098] (5-184)
  IPR013520 Ribonuclease H-like domain [PF00929] (10-176)
  IPR013520 Ribonuclease H-like domain [SM00479] (8-186)
  IPR022894 Oligoribonuclease [NF003765] (4-187)
  IPR022894 Oligoribonuclease [PTHR11046] (52-184)
  IPR022894 Oligoribonuclease [cd06135] (9-185)
  IPR036397 Ribonuclease H superfamily [G3DSA:3.30.420.10] (1-188)

Nearest PDB structures (foldseek):
  7wik-assembly2_D  TM=9.661E-01  e=5.506E-20  Mycolicibacterium smegmatis MC2 155
  9f7m-assembly2_B  TM=9.654E-01  e=8.360E-20  Blastococcus aggregatus
  7wik-assembly1_A  TM=9.699E-01  e=1.711E-19  Mycolicibacterium smegmatis MC2 155
  6rcn-assembly1_A  TM=9.676E-01  e=2.926E-19  Homo sapiens
  9f7m-assembly3_C  TM=9.562E-01  e=1.465E-18  Blastococcus aggregatus